Protein AF-W7HHN9-F1 (afdb_monomer)

Foldseek 3Di:
DDPVVVVVVVVVPPDPPPDPPDDCPPVCLVVVVVVVPDDDDDDDDDDDDDDDDDDDDDPPPDDDDDDDDADDDDPVVLLVVLVPDLLQVPLALCVVAVLVVVLVVLLVVLVVVVVDDQDPADDDDLLPDPLLVSLLVLLVSLVVLVSSLSNLLSNLQSLCCLQQVCLCVLDVDSLLSLQVCLQCQQPLCCVVVLVVNVVRDPPVSSVVSNVSSVVGPHDGDDPSSSVNSNVSSVVSVVSVVSSVSSVVSQQVRQCNSPVQLCVLQNSSLSSLLQSQLVHPVSSVPDDLVCLLLAQQRQDDPPPDDDPPADSRCGSSCVGPVLVPDDRVCSSVVSSVSSNSD

Solvent-accessible surface area (backbone atoms only — not comparable to full-atom values): 20770 Å² total; per-residue (Å²): 136,58,75,69,60,59,59,56,56,71,70,73,72,75,74,89,82,84,82,87,83,87,85,59,71,70,58,52,56,54,49,60,58,54,62,75,74,58,91,76,88,83,89,82,85,89,81,90,82,87,85,83,88,83,93,73,96,66,86,79,78,79,85,84,79,79,96,69,82,94,65,63,76,48,74,68,50,45,51,51,52,56,70,70,56,82,52,70,81,61,80,53,63,61,83,80,52,56,62,68,75,64,43,52,65,52,51,51,52,48,51,53,60,67,74,44,81,81,75,94,67,86,86,73,67,67,88,76,36,70,68,51,55,50,39,32,55,45,51,52,50,46,55,50,47,56,54,46,42,55,51,48,37,50,43,39,44,58,64,39,37,57,45,48,54,67,51,62,82,74,41,80,51,55,66,50,35,32,53,47,49,62,69,44,69,80,56,58,73,40,77,87,45,47,73,64,44,53,77,69,39,56,74,66,56,49,51,53,52,46,54,49,41,73,69,54,85,44,46,81,68,52,72,68,60,46,51,40,41,43,54,40,28,54,47,47,54,50,49,52,52,51,39,52,53,43,53,52,48,35,43,66,51,33,48,76,78,39,45,70,46,22,73,71,44,32,33,67,40,35,38,53,51,26,48,75,36,73,30,66,70,39,43,71,70,52,54,38,76,57,50,33,38,35,78,34,47,71,74,77,79,72,94,68,92,74,93,84,61,82,74,57,58,10,49,57,48,72,13,70,72,41,60,76,44,60,78,92,49,33,67,62,50,40,50,55,50,27,67,70,99

pLDDT: mean 74.08, std 22.6, range [25.45, 94.56]

Mean predicted aligned error: 14.71 Å

InterPro domains:
  IPR002687 Nop domain [PF01798] (143-341)
  IPR002687 Nop domain [PS51358] (257-341)
  IPR012976 NOSIC [SM00931] (134-186)
  IPR027105 U4/U6 small nuclear ribonucleoprotein Prp31 [PTHR13904] (1-341)
  IPR036070 Nop domain superfamily [SSF89124] (127-341)
  IPR042239 Nop, C-terminal domain [G3DSA:1.10.246.90] (258-341)

Sequence (341 aa):
MSLEQELLADFDDRSDDEEEKEADSLNTTLDLYANRANGASSRGNGMQIDGADDEDEDEEMEDAGGGGPNDGDDAAQTRARINKMQLGKVDDVREIARLMEVLEPVLEKIAYYQSQPTPTSIIGSVEQNPEYHLIVESNEHSVEIDSEIILVHKFIRDHYTPRFPELENLVTNPLDYAKTVAVVKNDLQLQPLQSQLRAVLDSATVMVVTVEATTSKGRPLSEKELATVLRACEMTIALDRAKHTIINYVSSRMTLFAPNTSAIVGSTTAAQMIGFAGGLSGLAKMPACNISGLGSKRRAAVTLASNTGIRHQGFLFDSPIIRQIPTDLKLKAMRVVASKV

Organism: NCBI:txid1043628

Structure (mmCIF, N/CA/C/O backbone):
data_AF-W7HHN9-F1
#
_entry.id   AF-W7HHN9-F1
#
loop_
_atom_site.group_PDB
_atom_site.id
_atom_site.type_symbol
_atom_site.label_atom_id
_atom_site.label_alt_id
_atom_site.label_comp_id
_atom_site.label_asym_id
_atom_site.label_entity_id
_atom_site.label_seq_id
_atom_site.pdbx_PDB_ins_code
_atom_site.Cartn_x
_atom_site.Cartn_y
_atom_site.Cartn_z
_atom_site.occupancy
_atom_site.B_iso_or_equiv
_atom_site.auth_seq_id
_atom_site.auth_comp_id
_atom_site.auth_asym_id
_atom_site.auth_atom_id
_atom_site.pdbx_PDB_model_num
ATOM 1 N N . MET A 1 1 ? 5.595 33.970 -55.166 1.00 44.91 1 MET A N 1
ATOM 2 C CA . MET A 1 1 ? 6.179 33.595 -53.865 1.00 44.91 1 MET A CA 1
ATOM 3 C C . MET A 1 1 ? 7.087 32.403 -54.110 1.00 44.91 1 MET A C 1
ATOM 5 O O . MET A 1 1 ? 6.768 31.609 -54.985 1.00 44.91 1 MET A O 1
ATOM 9 N N . SER A 1 2 ? 8.276 32.407 -53.510 1.00 60.19 2 SER A N 1
ATOM 10 C CA . SER A 1 2 ? 9.356 31.433 -53.761 1.00 60.19 2 SER A CA 1
ATOM 11 C C . SER A 1 2 ? 8.994 30.063 -53.175 1.00 60.19 2 SER A C 1
ATOM 13 O O . SER A 1 2 ? 8.326 30.026 -52.148 1.00 60.19 2 SER A O 1
ATOM 15 N N . LEU A 1 3 ? 9.469 28.964 -53.776 1.00 52.03 3 LEU A N 1
ATOM 16 C CA . LEU A 1 3 ? 9.348 27.583 -53.259 1.00 52.03 3 LEU A CA 1
ATOM 17 C C . LEU A 1 3 ? 9.869 27.427 -51.815 1.00 52.03 3 LEU A C 1
ATOM 19 O O . LEU A 1 3 ? 9.445 26.536 -51.089 1.00 52.03 3 LEU A O 1
ATOM 23 N N . GLU A 1 4 ? 10.740 28.332 -51.368 1.00 57.28 4 GLU A N 1
ATOM 24 C CA . GLU A 1 4 ? 11.215 28.400 -49.979 1.00 57.28 4 GLU A CA 1
ATOM 25 C C . GLU A 1 4 ? 10.121 28.847 -48.992 1.00 57.28 4 GLU A C 1
ATOM 27 O O . GLU A 1 4 ? 10.149 28.459 -47.831 1.00 57.28 4 GLU A O 1
ATOM 32 N N . GLN A 1 5 ? 9.136 29.630 -49.446 1.00 53.16 5 GLN A N 1
ATOM 33 C CA . GLN A 1 5 ? 8.005 30.078 -48.622 1.00 53.16 5 GLN A CA 1
ATOM 34 C C . GLN A 1 5 ? 6.901 29.016 -48.517 1.00 53.16 5 GLN A C 1
ATOM 36 O O . GLN A 1 5 ? 6.128 29.046 -47.569 1.00 53.16 5 GLN A O 1
ATOM 41 N N . GLU A 1 6 ? 6.846 28.073 -49.461 1.00 54.25 6 GLU A N 1
ATOM 42 C CA . GLU A 1 6 ? 5.915 26.936 -49.436 1.00 54.25 6 GLU A CA 1
ATOM 43 C C . GLU A 1 6 ? 6.445 25.801 -48.541 1.00 54.25 6 GLU A C 1
ATOM 45 O O . GLU A 1 6 ? 5.677 25.189 -47.812 1.00 54.25 6 GLU A O 1
ATOM 50 N N . LEU A 1 7 ? 7.770 25.604 -48.485 1.00 51.06 7 LEU A N 1
ATOM 51 C CA . LEU A 1 7 ? 8.416 24.666 -47.552 1.00 51.06 7 LEU A CA 1
ATOM 52 C C . LEU A 1 7 ? 8.412 25.140 -46.091 1.00 51.06 7 LEU A C 1
ATOM 54 O O . LEU A 1 7 ? 8.398 24.309 -45.187 1.00 51.06 7 LEU A O 1
ATOM 58 N N . LEU A 1 8 ? 8.422 26.456 -45.847 1.00 48.06 8 LEU A N 1
ATOM 59 C CA . LEU A 1 8 ? 8.322 27.002 -44.488 1.00 48.06 8 LEU A CA 1
ATOM 60 C C . LEU A 1 8 ? 6.900 26.881 -43.914 1.00 48.06 8 LEU A C 1
ATOM 62 O O . LEU A 1 8 ? 6.749 26.772 -42.704 1.00 48.06 8 LEU A O 1
ATOM 66 N N . ALA A 1 9 ? 5.877 26.882 -44.774 1.00 51.31 9 ALA A N 1
ATOM 67 C CA . ALA A 1 9 ? 4.479 26.749 -44.366 1.00 51.31 9 ALA A CA 1
ATOM 68 C C . ALA A 1 9 ? 4.106 25.311 -43.958 1.00 51.31 9 ALA A C 1
ATOM 70 O O . ALA A 1 9 ? 3.183 25.128 -43.175 1.00 51.31 9 ALA A O 1
ATOM 71 N N . ASP A 1 10 ? 4.847 24.306 -44.435 1.00 47.38 10 ASP A N 1
ATOM 72 C CA . ASP A 1 10 ? 4.614 22.887 -44.114 1.00 47.38 10 ASP A CA 1
ATOM 73 C C . ASP A 1 10 ? 5.239 22.468 -42.763 1.00 47.38 10 ASP A C 1
ATOM 75 O O . ASP A 1 10 ? 4.961 21.390 -42.242 1.00 47.38 10 ASP A O 1
ATOM 79 N N . PHE A 1 11 ? 6.083 23.325 -42.170 1.00 43.44 11 PHE A N 1
ATOM 80 C CA . PHE A 1 11 ? 6.671 23.117 -40.838 1.00 43.44 11 PHE A CA 1
ATOM 81 C C . PHE A 1 11 ? 5.895 23.803 -39.703 1.00 43.44 11 PHE A C 1
ATOM 83 O O . PHE A 1 11 ? 6.129 23.468 -38.545 1.00 43.44 11 PHE A O 1
ATOM 90 N N . ASP A 1 12 ? 4.981 24.724 -40.023 1.00 42.88 12 ASP A N 1
ATOM 91 C CA . ASP A 1 12 ? 4.253 25.552 -39.044 1.00 42.88 12 ASP A CA 1
ATOM 92 C C . ASP A 1 12 ? 2.819 25.042 -38.766 1.00 42.88 12 ASP A C 1
ATOM 94 O O . ASP A 1 12 ? 2.098 25.637 -37.971 1.00 42.88 12 ASP A O 1
ATOM 98 N N . ASP A 1 13 ? 2.399 23.929 -39.394 1.00 40.03 13 ASP A N 1
ATOM 99 C CA . ASP A 1 13 ? 1.039 23.356 -39.276 1.00 40.03 13 ASP A CA 1
ATOM 100 C C . ASP A 1 13 ? 0.987 21.997 -38.545 1.00 40.03 13 ASP A C 1
ATOM 102 O O . ASP A 1 13 ? 0.040 21.222 -38.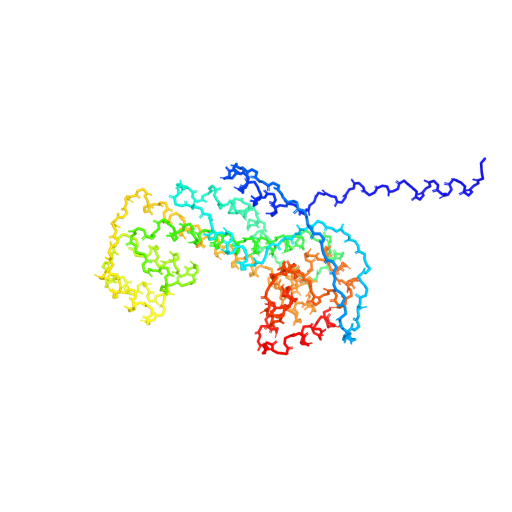670 1.00 40.03 13 ASP A O 1
ATOM 106 N N . ARG A 1 14 ? 2.003 21.690 -37.731 1.00 39.41 14 ARG A N 1
ATOM 107 C CA . ARG A 1 14 ? 1.871 20.692 -36.657 1.00 39.41 14 ARG A CA 1
ATOM 108 C C . ARG A 1 14 ? 1.743 21.415 -35.329 1.00 39.41 14 ARG A C 1
ATOM 110 O O . ARG A 1 14 ? 2.681 21.486 -34.545 1.00 39.41 14 ARG A O 1
ATOM 117 N N . SER A 1 15 ? 0.563 21.992 -35.133 1.00 33.81 15 SER A N 1
ATOM 118 C CA . SER A 1 15 ? 0.080 22.382 -33.817 1.00 33.81 15 SER A CA 1
ATOM 119 C C . SER A 1 15 ? -0.136 21.116 -32.982 1.00 33.81 15 SER A C 1
ATOM 121 O O . SER A 1 15 ? -0.907 20.226 -33.346 1.00 33.81 15 SER A O 1
ATOM 123 N N . ASP A 1 16 ? 0.619 21.034 -31.890 1.00 35.81 16 ASP A N 1
ATOM 124 C CA . ASP A 1 16 ? 0.524 20.046 -30.817 1.00 35.81 16 ASP A CA 1
ATOM 125 C C . ASP A 1 16 ? -0.807 20.194 -30.055 1.00 35.81 16 ASP A C 1
ATOM 127 O O . ASP A 1 16 ? -0.842 20.744 -28.959 1.00 35.81 16 ASP A O 1
ATOM 131 N N . ASP A 1 17 ? -1.910 19.706 -30.627 1.00 30.11 17 ASP A N 1
ATOM 132 C CA . ASP A 1 17 ? -3.242 19.744 -29.993 1.00 30.11 17 ASP A CA 1
ATOM 133 C C . ASP A 1 17 ? -3.853 18.342 -29.749 1.00 30.11 17 ASP A C 1
ATOM 135 O O . ASP A 1 17 ? -5.073 18.198 -29.653 1.00 30.11 17 ASP A O 1
ATOM 139 N N . GLU A 1 18 ? -3.037 17.287 -29.597 1.00 31.41 18 GLU A N 1
ATOM 140 C CA . GLU A 1 18 ? -3.539 15.940 -29.234 1.00 31.41 18 GLU A CA 1
ATOM 141 C C . GLU A 1 18 ? -2.787 15.203 -28.098 1.00 31.41 18 GLU A C 1
ATOM 143 O O . GLU A 1 18 ? -2.978 14.001 -27.937 1.00 31.41 18 GLU A O 1
ATOM 148 N N . GLU A 1 19 ? -2.021 15.882 -27.231 1.00 30.91 19 GLU A N 1
ATOM 149 C CA . GLU A 1 19 ? -1.359 15.226 -26.071 1.00 30.91 19 GLU A CA 1
ATOM 150 C C . GLU A 1 19 ? -1.731 15.778 -24.674 1.00 30.91 19 GLU A C 1
ATOM 152 O O . GLU A 1 19 ? -1.036 15.520 -23.698 1.00 30.91 19 GLU A O 1
ATOM 157 N N . GLU A 1 20 ? -2.874 16.456 -24.508 1.00 29.38 20 GLU A N 1
ATOM 158 C CA . GLU A 1 20 ? -3.330 16.950 -23.184 1.00 29.38 20 GLU A CA 1
ATOM 159 C C . GLU A 1 20 ? -4.598 16.274 -22.631 1.00 29.38 20 GLU A C 1
ATOM 161 O O . GLU A 1 20 ? -5.425 16.888 -21.954 1.00 29.38 20 GLU A O 1
ATOM 166 N N . LYS A 1 21 ? -4.781 14.972 -22.870 1.00 29.67 21 LYS A N 1
ATOM 167 C CA . LYS A 1 21 ? -5.861 14.219 -22.208 1.00 29.67 21 LYS A CA 1
ATOM 168 C C . LYS A 1 21 ? -5.436 12.832 -21.763 1.00 29.67 21 LYS A C 1
ATOM 170 O O . LYS A 1 21 ? -6.001 11.870 -22.252 1.00 29.67 21 LYS A O 1
ATOM 175 N N . GLU A 1 22 ? -4.497 12.737 -20.824 1.00 32.97 22 GLU A N 1
ATOM 176 C CA . GLU A 1 22 ? -4.366 11.572 -19.923 1.00 32.97 22 GLU A CA 1
ATOM 177 C C . GLU A 1 22 ? -3.256 11.797 -18.876 1.00 32.97 22 GLU A C 1
ATOM 179 O O . GLU A 1 22 ? -2.231 11.130 -18.878 1.00 32.97 22 GLU A O 1
ATOM 184 N N . ALA A 1 23 ? -3.423 12.772 -17.972 1.00 33.59 23 ALA A N 1
ATOM 185 C CA . ALA A 1 23 ? -2.542 12.899 -16.796 1.00 33.59 23 ALA A CA 1
ATOM 186 C C . ALA A 1 23 ? -3.167 13.646 -15.597 1.00 33.59 23 ALA A C 1
ATOM 188 O O . ALA A 1 23 ? -2.443 14.146 -14.744 1.00 33.59 23 ALA A O 1
ATOM 189 N N . ASP A 1 24 ? -4.500 13.736 -15.503 1.00 37.09 24 ASP A N 1
ATOM 190 C CA . ASP A 1 24 ? -5.165 14.610 -14.511 1.00 37.09 24 ASP A CA 1
ATOM 191 C C . ASP A 1 24 ? -6.126 13.873 -13.551 1.00 37.09 24 ASP A C 1
ATOM 193 O O . ASP A 1 24 ? -6.948 14.473 -12.859 1.00 37.09 24 ASP A O 1
ATOM 197 N N . SER A 1 25 ? -6.043 12.540 -13.475 1.00 37.62 25 SER A N 1
ATOM 198 C CA . SER A 1 25 ? -6.956 11.716 -12.658 1.00 37.62 25 SER A CA 1
ATOM 199 C C . SER A 1 25 ? -6.763 11.923 -11.142 1.00 37.62 25 SER A C 1
ATOM 201 O O . SER A 1 25 ? -7.727 12.017 -10.371 1.00 37.62 25 SER A O 1
ATOM 203 N N . LEU A 1 26 ? -5.507 12.060 -10.705 1.00 35.28 26 LEU A N 1
ATOM 204 C CA . LEU A 1 26 ? -5.127 12.060 -9.289 1.00 35.28 26 LEU A CA 1
ATOM 205 C C . LEU A 1 26 ? -5.357 13.403 -8.586 1.00 35.28 26 LEU A C 1
ATOM 207 O O . LEU A 1 26 ? -5.849 13.435 -7.453 1.00 35.28 26 LEU A O 1
ATOM 211 N N . ASN A 1 27 ? -5.052 14.506 -9.269 1.00 35.78 27 ASN A N 1
ATOM 212 C CA . ASN A 1 27 ? -5.243 15.857 -8.745 1.00 35.78 27 ASN A CA 1
ATOM 213 C C . ASN A 1 27 ? -6.713 16.264 -8.775 1.00 35.78 27 ASN A C 1
ATOM 215 O O . ASN A 1 27 ? -7.231 16.729 -7.762 1.00 35.78 27 ASN A O 1
ATOM 219 N N . THR A 1 28 ? -7.421 15.976 -9.873 1.00 39.38 28 THR A N 1
ATOM 220 C CA . THR A 1 28 ? -8.856 16.264 -9.998 1.00 39.38 28 THR A CA 1
ATOM 221 C C . THR A 1 28 ? -9.652 15.611 -8.873 1.00 39.38 28 THR A C 1
ATOM 223 O O . THR A 1 28 ? -10.503 16.247 -8.255 1.00 39.38 28 THR A O 1
ATOM 226 N N . THR A 1 29 ? -9.334 14.362 -8.530 1.00 36.69 29 THR A N 1
ATOM 227 C CA . THR A 1 29 ? -10.022 13.638 -7.461 1.00 36.69 29 THR A CA 1
ATOM 228 C C . THR A 1 29 ? -9.778 14.293 -6.096 1.00 36.69 29 THR A C 1
ATOM 230 O O . THR A 1 29 ? -10.736 14.572 -5.378 1.00 36.69 29 THR A O 1
ATOM 233 N N . LEU A 1 30 ? -8.532 14.635 -5.751 1.00 39.66 30 LEU A N 1
ATOM 234 C CA . LEU A 1 30 ? -8.183 15.244 -4.460 1.00 39.66 30 LEU A CA 1
ATOM 235 C C . LEU A 1 30 ? -8.648 16.715 -4.331 1.00 39.66 30 LEU A C 1
ATOM 237 O O . LEU A 1 30 ? -9.129 17.117 -3.264 1.00 39.66 30 LEU A O 1
ATOM 241 N N . ASP A 1 31 ? -8.580 17.495 -5.414 1.00 40.41 31 ASP A N 1
ATOM 242 C CA . ASP A 1 31 ? -9.011 18.899 -5.478 1.00 40.41 31 ASP A CA 1
ATOM 243 C C . ASP A 1 31 ? -10.540 19.049 -5.474 1.00 40.41 31 ASP A C 1
ATOM 245 O O . ASP A 1 31 ? -11.076 19.974 -4.849 1.00 40.41 31 ASP A O 1
ATOM 249 N N . LEU A 1 32 ? -11.276 18.103 -6.076 1.00 37.75 32 LEU A N 1
ATOM 250 C CA . LEU A 1 32 ? -12.740 18.035 -5.979 1.00 37.75 32 LEU A CA 1
ATOM 251 C C . LEU A 1 32 ? -13.211 17.801 -4.532 1.00 37.75 32 LEU A C 1
ATOM 253 O O . LEU A 1 32 ? -14.249 18.340 -4.131 1.00 37.75 32 LEU A O 1
ATOM 257 N N . TYR A 1 33 ? -12.453 17.052 -3.723 1.00 40.56 33 TYR A N 1
ATOM 258 C CA . TYR A 1 33 ? -12.763 16.844 -2.302 1.00 40.56 33 TYR A CA 1
ATOM 259 C C . TYR A 1 33 ? -12.356 18.032 -1.418 1.00 40.56 33 TYR A C 1
ATOM 261 O O . TYR A 1 33 ? -13.081 18.370 -0.479 1.00 40.56 33 TYR A O 1
ATOM 269 N N . ALA A 1 34 ? -11.245 18.709 -1.727 1.00 38.59 34 ALA A N 1
ATOM 270 C CA . ALA A 1 34 ? -10.773 19.876 -0.976 1.00 38.59 34 ALA A CA 1
ATOM 271 C C . ALA A 1 34 ? -11.677 21.112 -1.162 1.00 38.59 34 ALA A C 1
ATOM 273 O O . ALA A 1 34 ? -12.007 21.795 -0.185 1.00 38.59 34 ALA A O 1
ATOM 274 N N . ASN A 1 35 ? -12.147 21.364 -2.389 1.00 35.50 35 ASN A N 1
ATOM 275 C CA . ASN A 1 35 ? -12.984 22.527 -2.707 1.00 35.50 35 ASN A CA 1
ATOM 276 C C . ASN A 1 35 ? -14.414 22.437 -2.152 1.00 35.50 35 ASN A C 1
ATOM 278 O O . ASN A 1 35 ? -15.076 23.461 -1.986 1.00 35.50 35 ASN A O 1
ATOM 282 N N . ARG A 1 36 ? -14.897 21.237 -1.809 1.00 38.00 36 ARG A N 1
ATOM 283 C CA . ARG A 1 36 ? -16.227 21.059 -1.202 1.00 38.00 36 ARG A CA 1
ATOM 284 C C . ARG A 1 36 ? -16.255 21.359 0.300 1.00 38.00 36 ARG A C 1
ATOM 286 O O . ARG A 1 36 ? -17.325 21.629 0.838 1.00 38.00 36 ARG A O 1
ATOM 293 N N . ALA A 1 37 ? -15.099 21.320 0.968 1.00 41.09 37 ALA A N 1
ATOM 294 C CA . ALA A 1 37 ? -14.990 21.447 2.422 1.00 41.09 37 ALA A CA 1
ATOM 295 C C . ALA A 1 37 ? -14.609 22.858 2.908 1.00 41.09 37 ALA A C 1
ATOM 297 O O . ALA A 1 37 ? -14.932 23.205 4.042 1.00 41.09 37 ALA A O 1
ATOM 298 N N . ASN A 1 38 ? -13.964 23.684 2.076 1.00 33.84 38 ASN A N 1
ATOM 299 C CA . ASN A 1 38 ? -13.417 24.976 2.499 1.00 33.84 38 ASN A CA 1
ATOM 300 C C . ASN A 1 38 ? -13.857 26.127 1.585 1.00 33.84 38 ASN A C 1
ATOM 302 O O . ASN A 1 38 ? -13.148 26.536 0.670 1.00 33.84 38 ASN A O 1
ATOM 306 N N . GLY A 1 39 ? -15.010 26.718 1.891 1.00 28.89 39 GLY A N 1
ATOM 307 C CA . GLY A 1 39 ? -15.305 28.080 1.463 1.00 28.89 39 GLY A CA 1
ATOM 308 C C . GLY A 1 39 ? -14.602 29.079 2.381 1.00 28.89 39 GLY A C 1
ATOM 309 O O . GLY A 1 39 ? -15.074 29.282 3.493 1.00 28.89 39 GLY A O 1
ATOM 310 N N . ALA A 1 40 ? -13.496 29.679 1.930 1.00 27.50 40 ALA A N 1
ATOM 311 C CA . ALA A 1 40 ? -13.144 31.092 2.149 1.00 27.50 40 ALA A CA 1
ATOM 312 C C . ALA A 1 40 ? -11.690 31.407 1.751 1.00 27.50 40 ALA A C 1
ATOM 314 O O . ALA A 1 40 ? -10.740 30.712 2.097 1.00 27.50 40 ALA A O 1
ATOM 315 N N . SER A 1 41 ? -11.574 32.534 1.056 1.00 28.48 41 SER A N 1
ATOM 316 C CA . SER A 1 41 ? -10.395 33.302 0.652 1.00 28.48 41 SER A CA 1
ATOM 317 C C . SER A 1 41 ? -9.335 33.547 1.734 1.00 28.48 41 SER A C 1
ATOM 319 O O . SER A 1 41 ? -9.697 33.829 2.872 1.00 28.48 41 SER A O 1
ATOM 321 N N . SER A 1 42 ? -8.072 33.727 1.328 1.00 26.52 42 SER A N 1
ATOM 322 C CA . SER A 1 42 ? -7.414 35.040 1.473 1.00 26.52 42 SER A CA 1
ATOM 323 C C . SER A 1 42 ? -6.110 35.133 0.676 1.00 26.52 42 SER A C 1
ATOM 325 O O . SER A 1 42 ? -5.222 34.296 0.794 1.00 26.52 42 SER A O 1
ATOM 327 N N . ARG A 1 43 ? -6.011 36.214 -0.103 1.00 29.27 43 ARG A N 1
ATOM 328 C CA . ARG A 1 43 ? -4.806 36.753 -0.749 1.00 29.27 43 ARG A CA 1
ATOM 329 C C . ARG A 1 43 ? -3.902 37.447 0.285 1.00 29.27 43 ARG A C 1
ATOM 331 O O . ARG A 1 43 ? -4.411 37.996 1.259 1.00 29.27 43 ARG A O 1
ATOM 338 N N . GLY A 1 44 ? -2.601 37.516 0.004 1.00 25.55 44 GLY A N 1
ATOM 339 C CA . GLY A 1 44 ? -1.646 38.450 0.623 1.00 25.55 44 GLY A CA 1
ATOM 340 C C . GLY A 1 44 ? -0.246 38.228 0.041 1.00 25.55 44 GLY A C 1
ATOM 341 O O . GLY A 1 44 ? 0.322 37.166 0.240 1.00 25.55 44 GLY A O 1
ATOM 342 N N . ASN A 1 45 ? 0.175 39.035 -0.936 1.00 25.45 45 ASN A N 1
ATOM 343 C CA . ASN A 1 45 ? 0.994 40.255 -0.816 1.00 25.45 45 ASN A CA 1
ATOM 344 C C . ASN A 1 45 ? 2.470 39.986 -0.481 1.00 25.45 45 ASN A C 1
ATOM 346 O O . ASN A 1 45 ? 2.800 39.519 0.603 1.00 25.45 45 ASN A O 1
ATOM 350 N N . GLY A 1 46 ? 3.333 40.326 -1.442 1.00 28.58 46 GLY A N 1
ATOM 351 C CA . GLY A 1 46 ? 4.782 40.201 -1.356 1.00 28.58 46 GLY A CA 1
ATOM 352 C C . GLY A 1 46 ? 5.469 41.315 -0.569 1.00 28.58 46 GLY A C 1
ATOM 353 O O . GLY A 1 46 ? 4.904 42.382 -0.327 1.00 28.58 46 GLY A O 1
ATOM 354 N N . MET A 1 47 ? 6.727 41.047 -0.228 1.00 27.36 47 MET A N 1
ATOM 355 C CA . MET A 1 47 ? 7.725 42.043 0.145 1.00 27.36 47 MET A CA 1
ATOM 356 C C . MET A 1 47 ? 9.110 41.534 -0.263 1.00 27.36 47 MET A C 1
ATOM 358 O O . MET A 1 47 ? 9.544 40.472 0.174 1.00 27.36 47 MET A O 1
ATOM 362 N N . GLN A 1 48 ? 9.757 42.313 -1.129 1.00 30.73 48 GLN A N 1
ATOM 363 C CA . GLN A 1 48 ? 11.186 42.292 -1.437 1.00 30.73 48 GLN A CA 1
ATOM 364 C C . GLN A 1 48 ? 11.987 42.691 -0.190 1.00 30.73 48 GLN A C 1
ATOM 366 O O . GLN A 1 48 ? 11.539 43.590 0.519 1.00 30.73 48 GLN A O 1
ATOM 371 N N . ILE A 1 49 ? 13.179 42.122 0.009 1.00 29.19 49 ILE A N 1
ATOM 372 C CA . ILE A 1 49 ? 14.325 42.809 0.630 1.00 29.19 49 ILE A CA 1
ATOM 373 C C . ILE A 1 49 ? 15.622 42.120 0.177 1.00 29.19 49 ILE A C 1
ATOM 375 O O . ILE A 1 49 ? 15.763 40.904 0.294 1.00 29.19 49 ILE A O 1
ATOM 379 N N . ASP A 1 50 ? 16.514 42.952 -0.360 1.00 26.41 50 ASP A N 1
ATOM 380 C CA . ASP A 1 50 ? 17.897 42.684 -0.757 1.00 26.41 50 ASP A CA 1
ATOM 381 C C . ASP A 1 50 ? 18.810 42.415 0.449 1.00 26.41 50 ASP A C 1
ATOM 383 O O . ASP A 1 50 ? 18.602 42.962 1.535 1.00 26.41 50 ASP A O 1
ATOM 387 N N . GLY A 1 51 ? 19.889 41.662 0.229 1.00 26.62 51 GLY A N 1
ATOM 388 C CA . GLY A 1 51 ? 20.987 41.537 1.188 1.00 26.62 51 GLY A CA 1
ATOM 389 C C . GLY A 1 51 ? 22.072 40.579 0.708 1.00 26.62 51 GLY A C 1
ATOM 390 O O . GLY A 1 51 ? 21.853 39.376 0.696 1.00 26.62 51 GLY A O 1
ATOM 391 N N . ALA A 1 52 ? 23.197 41.161 0.301 1.00 27.47 52 ALA A N 1
ATOM 392 C CA . ALA A 1 52 ? 24.369 40.579 -0.347 1.00 27.47 52 ALA A CA 1
ATOM 393 C C . ALA A 1 52 ? 25.193 39.560 0.476 1.00 27.47 52 ALA A C 1
ATOM 395 O O . ALA A 1 52 ? 25.226 39.635 1.703 1.00 27.47 52 ALA A O 1
ATOM 396 N N . ASP A 1 53 ? 25.892 38.725 -0.305 1.00 29.00 53 ASP A N 1
ATOM 397 C CA . ASP A 1 53 ? 27.206 38.078 -0.140 1.00 29.00 53 ASP A CA 1
ATOM 398 C C . ASP A 1 53 ? 27.472 37.131 1.045 1.00 29.00 53 ASP A C 1
ATOM 400 O O . ASP A 1 53 ? 27.500 37.530 2.205 1.00 29.00 53 ASP A O 1
ATOM 404 N N . ASP A 1 54 ? 27.758 35.863 0.723 1.00 30.91 54 ASP A N 1
ATOM 405 C CA . ASP A 1 54 ? 29.133 35.341 0.789 1.00 30.91 54 ASP A CA 1
ATOM 406 C C . ASP A 1 54 ? 29.264 34.040 -0.035 1.00 30.91 54 ASP A C 1
ATOM 408 O O . ASP A 1 54 ? 28.359 33.206 -0.080 1.00 30.91 54 ASP A O 1
ATOM 412 N N . GLU A 1 55 ? 30.393 33.944 -0.734 1.00 32.81 55 GLU A N 1
ATOM 413 C CA . GLU A 1 55 ? 30.780 32.949 -1.737 1.00 32.81 55 GLU A CA 1
ATOM 414 C C . GLU A 1 55 ? 31.061 31.565 -1.124 1.00 32.81 55 GLU A C 1
ATOM 416 O O . GLU A 1 55 ? 31.940 31.429 -0.278 1.00 32.81 55 GLU A O 1
ATOM 421 N N . ASP A 1 56 ? 30.389 30.527 -1.629 1.00 30.50 56 ASP A N 1
ATOM 422 C CA . ASP A 1 56 ? 30.890 29.150 -1.630 1.00 30.50 56 ASP A CA 1
ATOM 423 C C . ASP A 1 56 ? 30.616 28.564 -3.027 1.00 30.50 56 ASP A C 1
ATOM 425 O O . ASP A 1 56 ? 29.469 28.451 -3.463 1.00 30.50 56 ASP A O 1
ATOM 429 N N . GLU A 1 57 ? 31.695 28.253 -3.750 1.00 34.66 57 GLU A N 1
ATOM 430 C CA . GLU A 1 57 ? 31.697 27.646 -5.084 1.00 34.66 57 GLU A CA 1
ATOM 431 C C . GLU A 1 57 ? 31.158 26.203 -5.032 1.00 34.66 57 GLU A C 1
ATOM 433 O O . GLU A 1 57 ? 31.916 25.234 -5.022 1.00 34.66 57 GLU A O 1
ATOM 438 N N . ASP A 1 58 ? 29.836 26.051 -5.027 1.00 32.59 58 ASP A N 1
ATOM 439 C CA . ASP A 1 58 ? 29.182 24.845 -5.528 1.00 32.59 58 ASP A CA 1
ATOM 440 C C . ASP A 1 58 ? 28.765 25.124 -6.975 1.00 32.59 58 ASP A C 1
ATOM 442 O O . ASP A 1 58 ? 28.001 26.050 -7.237 1.00 32.59 58 ASP A O 1
ATOM 446 N N . GLU A 1 59 ? 29.295 24.339 -7.919 1.00 33.34 59 GLU A N 1
ATOM 447 C CA . GLU A 1 59 ? 28.961 24.399 -9.345 1.00 33.34 59 GLU A CA 1
ATOM 448 C C . GLU A 1 59 ? 27.434 24.432 -9.545 1.00 33.34 59 GLU A C 1
ATOM 450 O O . GLU A 1 59 ? 26.742 23.409 -9.473 1.00 33.34 59 GLU A O 1
ATOM 455 N N . GLU A 1 60 ? 26.909 25.634 -9.794 1.00 29.44 60 GLU A N 1
ATOM 456 C CA . GLU A 1 60 ? 25.540 25.868 -10.224 1.00 29.44 60 GLU A CA 1
ATOM 457 C C . GLU A 1 60 ? 25.358 25.219 -11.597 1.00 29.44 60 GLU A C 1
ATOM 459 O O . GLU A 1 60 ? 25.744 25.746 -12.639 1.00 29.44 60 GLU A O 1
ATOM 464 N N . MET A 1 61 ? 24.776 24.023 -11.598 1.00 38.78 61 MET A N 1
ATOM 465 C CA . MET A 1 61 ? 24.242 23.423 -12.810 1.00 38.78 61 MET A CA 1
ATOM 466 C C . MET A 1 61 ? 23.004 24.228 -13.207 1.00 38.78 61 MET A C 1
ATOM 468 O O . MET A 1 61 ? 21.938 24.071 -12.609 1.00 38.78 61 MET A O 1
ATOM 472 N N . GLU A 1 62 ? 23.182 25.108 -14.193 1.00 30.58 62 GLU A N 1
ATOM 473 C CA . GLU A 1 62 ? 22.121 25.889 -14.822 1.00 30.58 62 GLU A CA 1
ATOM 474 C C . GLU A 1 62 ? 20.968 24.981 -15.278 1.00 30.58 62 GLU A C 1
ATOM 476 O O . GLU A 1 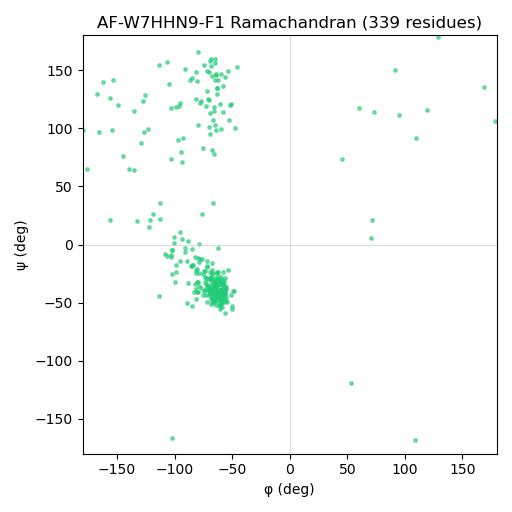62 ? 21.116 24.063 -16.089 1.00 30.58 62 GLU A O 1
ATOM 481 N N . ASP A 1 63 ? 19.801 25.272 -14.709 1.00 33.31 63 ASP A N 1
ATOM 482 C CA . ASP A 1 63 ? 18.495 24.711 -15.022 1.00 33.31 63 ASP A CA 1
ATOM 483 C C . ASP A 1 63 ? 18.045 25.194 -16.408 1.00 33.31 63 ASP A C 1
ATOM 485 O O . ASP A 1 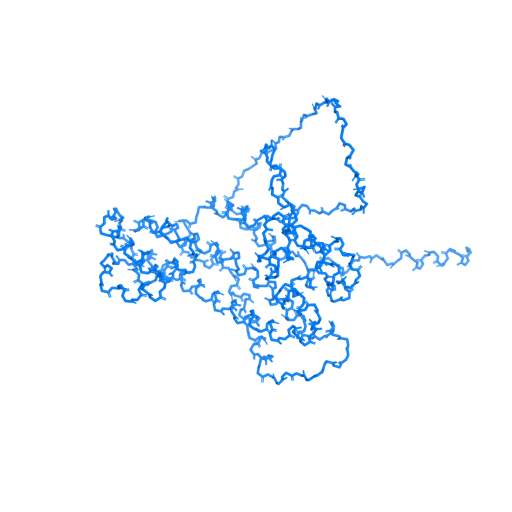63 ? 17.507 26.290 -16.576 1.00 33.31 63 ASP A O 1
ATOM 489 N N . ALA A 1 64 ? 18.304 24.379 -17.428 1.00 35.16 64 ALA A N 1
ATOM 490 C CA . ALA A 1 64 ? 17.791 24.593 -18.771 1.00 35.16 64 ALA A CA 1
ATOM 491 C C . ALA A 1 64 ? 16.464 23.842 -18.965 1.00 35.16 64 ALA A C 1
ATOM 493 O O . ALA A 1 64 ? 16.443 22.708 -19.439 1.00 35.16 64 ALA A O 1
ATOM 494 N N . GLY A 1 65 ? 15.355 24.534 -18.689 1.00 28.14 65 GLY A N 1
ATOM 495 C CA . GLY A 1 65 ? 14.132 24.391 -19.483 1.00 28.14 65 GLY A CA 1
ATOM 496 C C . GLY A 1 65 ? 12.876 23.893 -18.765 1.00 28.14 65 GLY A C 1
ATOM 497 O O . GLY A 1 65 ? 12.756 22.721 -18.427 1.00 28.14 65 GLY A O 1
ATOM 498 N N . GLY A 1 66 ? 11.870 24.776 -18.725 1.00 26.55 66 GLY A N 1
ATOM 499 C CA . GLY A 1 66 ? 10.455 24.396 -18.794 1.00 26.55 66 GLY A CA 1
ATOM 500 C C . GLY A 1 66 ? 9.666 24.580 -17.502 1.00 26.55 66 GLY A C 1
ATOM 501 O O . GLY A 1 66 ? 9.561 23.670 -16.688 1.00 26.55 66 GLY A O 1
ATOM 502 N N . GLY A 1 67 ? 9.043 25.750 -17.339 1.00 31.77 67 GLY A N 1
ATOM 503 C CA . GLY A 1 67 ? 8.024 25.967 -16.316 1.00 31.77 67 GLY A CA 1
ATOM 504 C C . GLY A 1 67 ? 6.790 25.101 -16.576 1.00 31.77 67 GLY A C 1
ATOM 505 O O . GLY A 1 67 ? 5.977 25.440 -17.429 1.00 31.77 67 GLY A O 1
ATOM 506 N N . GLY A 1 68 ? 6.657 24.009 -15.825 1.00 26.92 68 GLY A N 1
ATOM 507 C CA . GLY A 1 68 ? 5.432 23.217 -15.688 1.00 26.92 68 GLY A CA 1
ATOM 508 C C . GLY A 1 68 ? 4.767 23.442 -14.318 1.00 26.92 68 GLY A C 1
ATOM 509 O O . GLY A 1 68 ? 5.445 23.888 -13.383 1.00 26.92 68 GLY A O 1
ATOM 510 N N . PRO A 1 69 ? 3.452 23.189 -14.172 1.00 32.59 69 PRO A N 1
ATOM 511 C CA . PRO A 1 69 ? 2.695 23.534 -12.972 1.00 32.59 69 PRO A CA 1
ATOM 512 C C . PRO A 1 69 ? 3.179 22.780 -11.725 1.00 32.59 69 PRO A C 1
ATOM 514 O O . PRO A 1 69 ? 3.634 21.643 -11.784 1.00 32.59 69 PRO A O 1
ATOM 517 N N . ASN A 1 70 ? 3.079 23.451 -10.577 1.00 41.59 70 ASN A N 1
ATOM 518 C CA . ASN A 1 70 ? 3.355 22.920 -9.241 1.00 41.59 70 ASN A CA 1
ATOM 519 C C . ASN A 1 70 ? 2.580 21.617 -8.983 1.00 41.59 70 ASN A C 1
ATOM 521 O O . ASN A 1 70 ? 1.386 21.689 -8.704 1.00 41.59 70 ASN A O 1
ATOM 525 N N . ASP A 1 71 ? 3.267 20.472 -8.967 1.00 33.75 71 ASP A N 1
ATOM 526 C CA . ASP A 1 71 ? 2.623 19.183 -8.716 1.00 33.75 71 ASP A CA 1
ATOM 527 C C . ASP A 1 71 ? 3.229 18.356 -7.574 1.00 33.75 71 ASP A C 1
ATOM 529 O O . ASP A 1 71 ? 4.424 18.053 -7.530 1.00 33.75 71 ASP A O 1
ATOM 533 N N . GLY A 1 72 ? 2.328 17.934 -6.679 1.00 42.62 72 GLY A N 1
ATOM 534 C CA . GLY A 1 72 ? 2.381 16.651 -5.978 1.00 42.62 72 GLY A CA 1
ATOM 535 C C . GLY A 1 72 ? 3.030 16.624 -4.591 1.00 42.62 72 GLY A C 1
ATOM 536 O O . GLY A 1 72 ? 4.245 16.678 -4.449 1.00 42.62 72 GLY A O 1
ATOM 537 N N . ASP A 1 73 ? 2.215 16.393 -3.557 1.00 45.44 73 ASP A N 1
ATOM 538 C CA . ASP A 1 73 ? 2.615 16.255 -2.148 1.00 45.44 73 ASP A CA 1
ATOM 539 C C . ASP A 1 73 ? 3.460 15.006 -1.825 1.00 45.44 73 ASP A C 1
ATOM 541 O O . ASP A 1 73 ? 3.209 13.892 -2.298 1.00 45.44 73 ASP A O 1
ATOM 545 N N . ASP A 1 74 ? 4.395 15.186 -0.889 1.00 52.19 74 ASP A N 1
ATOM 546 C CA . ASP A 1 74 ? 5.108 14.138 -0.146 1.00 52.19 74 ASP A CA 1
ATOM 547 C C . ASP A 1 74 ? 4.121 13.156 0.528 1.00 52.19 74 ASP A C 1
ATOM 549 O O . ASP A 1 74 ? 3.055 13.573 0.980 1.00 52.19 74 ASP A O 1
ATOM 553 N N . ALA A 1 75 ? 4.458 11.873 0.704 1.00 51.44 75 ALA A N 1
ATOM 554 C CA . ALA A 1 75 ? 3.643 10.952 1.513 1.00 51.44 75 ALA A CA 1
ATOM 555 C C . ALA A 1 75 ? 3.482 11.475 2.955 1.00 51.44 75 ALA A C 1
ATOM 557 O O . ALA A 1 75 ? 2.441 11.286 3.584 1.00 51.44 75 ALA A O 1
ATOM 558 N N . ALA A 1 76 ? 4.480 12.206 3.466 1.00 53.91 76 ALA A N 1
ATOM 559 C CA . ALA A 1 76 ? 4.394 12.916 4.741 1.00 53.91 76 ALA A CA 1
ATOM 560 C C . ALA A 1 76 ? 3.432 14.121 4.700 1.00 53.91 76 ALA A C 1
ATOM 562 O O . ALA A 1 76 ? 2.691 14.344 5.657 1.00 53.91 76 ALA A O 1
ATOM 563 N N . GLN A 1 77 ? 3.399 14.875 3.596 1.00 54.94 77 GLN A N 1
ATOM 564 C CA . GLN A 1 77 ? 2.479 16.005 3.408 1.00 54.94 77 GLN A CA 1
ATOM 565 C C . GLN A 1 77 ? 1.050 15.523 3.153 1.00 54.94 77 GLN A C 1
ATOM 567 O O . GLN A 1 77 ? 0.121 16.065 3.737 1.00 54.94 77 GLN A O 1
ATOM 572 N N . THR A 1 78 ? 0.882 14.446 2.390 1.00 57.00 78 THR A N 1
ATOM 573 C CA . THR A 1 78 ? -0.383 13.732 2.189 1.00 57.00 78 THR A CA 1
ATOM 574 C C . THR A 1 78 ? -0.909 13.231 3.529 1.00 57.00 78 THR A C 1
ATOM 576 O O . THR A 1 78 ? -2.021 13.573 3.915 1.00 57.00 78 THR A O 1
ATOM 579 N N . ARG A 1 79 ? -0.077 12.547 4.330 1.00 60.00 79 ARG A N 1
ATOM 580 C CA . ARG A 1 79 ? -0.415 12.178 5.716 1.00 60.00 79 ARG A CA 1
ATOM 581 C C . ARG A 1 79 ? -0.790 13.394 6.564 1.00 60.00 79 ARG A C 1
ATOM 583 O O . ARG A 1 79 ? -1.748 13.318 7.323 1.00 60.00 79 ARG A O 1
ATOM 590 N N . ALA A 1 80 ? -0.086 14.520 6.436 1.00 60.06 80 ALA A N 1
ATOM 591 C CA . ALA A 1 80 ? -0.381 15.742 7.186 1.00 60.06 80 ALA A CA 1
ATOM 592 C C . ALA A 1 80 ? -1.690 16.429 6.748 1.00 60.06 80 ALA A C 1
ATOM 594 O O . ALA A 1 80 ? -2.443 16.895 7.603 1.00 60.06 80 ALA A O 1
ATOM 595 N N . ARG A 1 81 ? -1.989 16.480 5.444 1.00 62.19 81 ARG A N 1
ATOM 596 C CA . ARG A 1 81 ? -3.250 16.998 4.884 1.00 62.19 81 ARG A CA 1
ATOM 597 C C . ARG A 1 81 ? -4.413 16.102 5.275 1.00 62.19 81 ARG A C 1
ATOM 599 O O . ARG A 1 81 ? -5.386 16.598 5.839 1.00 62.19 81 ARG A O 1
ATOM 606 N N . ILE A 1 82 ? -4.257 14.792 5.086 1.00 65.38 82 ILE A N 1
ATOM 607 C CA . ILE A 1 82 ? -5.213 13.784 5.540 1.00 65.38 82 ILE A CA 1
ATOM 608 C C . ILE A 1 82 ? -5.447 13.978 7.031 1.00 65.38 82 ILE A C 1
ATOM 610 O O . ILE A 1 82 ? -6.590 14.171 7.411 1.00 65.38 82 ILE A O 1
ATOM 614 N N . ASN A 1 83 ? -4.406 14.097 7.867 1.00 67.31 83 ASN A N 1
ATOM 615 C CA . ASN A 1 83 ? -4.527 14.354 9.308 1.00 67.31 83 ASN A CA 1
ATOM 616 C C . ASN A 1 83 ? -5.283 15.643 9.677 1.00 67.31 83 ASN A C 1
ATOM 618 O O . ASN A 1 83 ? -5.887 15.666 10.746 1.00 67.31 83 ASN A O 1
ATOM 622 N N . LYS A 1 84 ? -5.366 16.650 8.801 1.00 65.81 84 LYS A N 1
ATOM 623 C CA . LYS A 1 84 ? -6.166 17.870 9.024 1.00 65.81 84 LYS A CA 1
ATOM 624 C C . LYS A 1 84 ? -7.650 17.739 8.648 1.00 65.81 84 LYS A C 1
ATOM 626 O O . LYS A 1 84 ? -8.448 18.551 9.105 1.00 65.81 84 LYS A O 1
ATOM 631 N N . MET A 1 85 ? -8.041 16.742 7.851 1.00 71.75 85 MET A N 1
ATOM 632 C CA . MET A 1 85 ? -9.447 16.527 7.460 1.00 71.75 85 MET A CA 1
ATOM 633 C C . MET A 1 85 ? -10.326 16.173 8.674 1.00 71.75 85 MET A C 1
ATOM 635 O O . MET A 1 85 ? -9.897 15.437 9.550 1.00 71.75 85 MET A O 1
ATOM 639 N N . GLN A 1 86 ? -11.562 16.654 8.768 1.00 69.88 86 GLN A N 1
ATOM 640 C CA . GLN A 1 86 ? -12.486 16.200 9.819 1.00 69.88 86 GLN A CA 1
ATOM 641 C C . GLN A 1 86 ? -13.391 15.117 9.238 1.00 69.88 86 GLN A C 1
ATOM 643 O O . GLN A 1 86 ? -14.435 15.435 8.675 1.00 69.88 86 GLN A O 1
ATOM 648 N N . LEU A 1 87 ? -12.980 13.849 9.338 1.00 74.88 87 LEU A N 1
ATOM 649 C CA . LEU A 1 87 ? -13.724 12.744 8.724 1.00 74.88 87 LEU A CA 1
ATOM 650 C C . LEU A 1 87 ? -14.861 12.223 9.606 1.00 74.88 87 LEU A C 1
ATOM 652 O O . LEU A 1 87 ? -15.814 11.676 9.077 1.00 74.88 87 LEU A O 1
ATOM 656 N N . GLY A 1 88 ? -14.841 12.503 10.914 1.00 63.09 88 GLY A N 1
ATOM 657 C CA . GLY A 1 88 ? -15.849 12.027 11.873 1.00 63.09 88 GLY A CA 1
ATOM 658 C C . GLY A 1 88 ? -17.300 12.491 11.648 1.00 63.09 88 GLY A C 1
ATOM 659 O O . GLY A 1 88 ? -18.174 12.112 12.421 1.00 63.09 88 GLY A O 1
ATOM 660 N N . LYS A 1 89 ? -17.568 13.336 10.642 1.00 70.88 89 LYS A N 1
ATOM 661 C CA . LYS A 1 89 ? -18.925 13.750 10.230 1.00 70.88 89 LYS A CA 1
ATOM 662 C C . LYS A 1 89 ? -19.427 13.028 8.975 1.00 70.88 89 LYS A C 1
ATOM 664 O O . LYS A 1 89 ? -20.554 13.281 8.563 1.00 70.88 89 LYS A O 1
ATOM 669 N N . VAL A 1 90 ? -18.590 12.208 8.344 1.00 78.94 90 VAL A N 1
ATOM 670 C CA . VAL A 1 90 ? -18.940 11.469 7.132 1.00 78.94 90 VAL A CA 1
ATOM 671 C C . VAL A 1 90 ? -19.406 10.075 7.536 1.00 78.94 90 VAL A C 1
ATOM 673 O O . VAL A 1 90 ? -18.676 9.332 8.180 1.00 78.94 90 VAL A O 1
ATOM 676 N N . ASP A 1 91 ? -20.630 9.711 7.167 1.00 74.75 91 ASP A N 1
ATOM 677 C CA . ASP A 1 91 ? -21.234 8.443 7.599 1.00 74.75 91 ASP A CA 1
ATOM 678 C C . ASP A 1 91 ? -20.941 7.271 6.644 1.00 74.75 91 ASP A C 1
ATOM 680 O O . ASP A 1 91 ? -21.161 6.105 7.002 1.00 74.75 91 ASP A O 1
ATOM 684 N N . ASP A 1 92 ? -20.446 7.557 5.433 1.00 79.75 92 ASP A N 1
ATOM 685 C CA . ASP A 1 92 ? -20.128 6.551 4.423 1.00 79.75 92 ASP A CA 1
ATOM 686 C C . ASP A 1 92 ? -18.701 6.682 3.876 1.00 79.75 92 ASP A C 1
ATOM 688 O O . ASP A 1 92 ? -18.298 7.697 3.316 1.00 79.75 92 ASP A O 1
ATOM 692 N N . VAL A 1 93 ? -17.946 5.592 3.996 1.00 81.00 93 VAL A N 1
ATOM 693 C CA . VAL A 1 93 ? -16.543 5.483 3.571 1.00 81.00 93 VAL A CA 1
ATOM 694 C C . VAL A 1 93 ? -16.411 5.679 2.063 1.00 81.00 93 VAL A C 1
ATOM 696 O O . VAL A 1 93 ? -15.433 6.256 1.597 1.00 81.00 93 VAL A O 1
ATOM 699 N N . ARG A 1 94 ? -17.426 5.248 1.303 1.00 81.31 94 ARG A N 1
ATOM 700 C CA . ARG A 1 94 ? -17.457 5.329 -0.165 1.00 81.31 94 ARG A CA 1
ATOM 701 C C . ARG A 1 94 ? -17.452 6.762 -0.689 1.00 81.31 94 ARG A C 1
ATOM 703 O O . ARG A 1 94 ? -17.027 7.008 -1.811 1.00 81.31 94 ARG A O 1
ATOM 710 N N . GLU A 1 95 ? -17.905 7.729 0.109 1.00 79.25 95 GLU A N 1
ATOM 711 C CA . GLU A 1 95 ? -17.858 9.135 -0.300 1.00 79.25 95 GLU A CA 1
ATOM 712 C C . GLU A 1 95 ? -16.427 9.663 -0.389 1.00 79.25 95 GLU A C 1
ATOM 714 O O . GLU A 1 95 ? -16.161 10.562 -1.187 1.00 79.25 95 GLU A O 1
ATOM 719 N N . ILE A 1 96 ? -15.533 9.092 0.421 1.00 75.56 96 ILE A N 1
ATOM 720 C CA . ILE A 1 96 ? -14.139 9.504 0.579 1.00 75.56 96 ILE A CA 1
ATOM 721 C C . ILE A 1 96 ? -13.206 8.601 -0.234 1.00 75.56 96 ILE A C 1
ATOM 723 O O . ILE A 1 96 ? -12.172 9.056 -0.714 1.00 75.56 96 ILE A O 1
ATOM 727 N N . ALA A 1 97 ? -13.567 7.329 -0.377 1.00 79.19 97 ALA A N 1
ATOM 728 C CA . ALA A 1 97 ? -12.718 6.291 -0.925 1.00 79.19 97 ALA A CA 1
ATOM 729 C C . ALA A 1 97 ? -13.473 5.587 -2.068 1.00 79.19 97 ALA A C 1
ATOM 731 O O . ALA A 1 97 ? -14.363 4.762 -1.843 1.00 79.19 97 ALA A O 1
ATOM 732 N N . ARG A 1 98 ? -13.187 6.022 -3.303 1.00 82.06 98 ARG A N 1
ATOM 733 C CA . ARG A 1 98 ? -13.897 5.610 -4.532 1.00 82.06 98 ARG A CA 1
ATOM 734 C C . ARG A 1 98 ? -13.074 4.692 -5.422 1.00 82.06 98 ARG A C 1
ATOM 736 O O . ARG A 1 98 ? -13.612 4.153 -6.386 1.00 82.06 98 ARG A O 1
ATOM 743 N N . LEU A 1 99 ? -11.794 4.492 -5.112 1.00 83.00 99 LEU A N 1
ATOM 744 C CA . LEU A 1 99 ? -10.887 3.764 -5.988 1.00 83.00 99 LEU A CA 1
ATOM 745 C C . LEU A 1 99 ? -11.328 2.315 -6.199 1.00 83.00 99 LEU A C 1
ATOM 747 O O . LEU A 1 99 ? -11.123 1.772 -7.275 1.00 83.00 99 LEU A O 1
ATOM 751 N N . MET A 1 100 ? -12.010 1.705 -5.227 1.00 81.00 100 MET A N 1
ATOM 752 C CA . MET A 1 100 ? -12.573 0.360 -5.395 1.00 81.00 100 MET A CA 1
ATOM 753 C C . MET A 1 100 ? -13.499 0.225 -6.616 1.00 81.00 100 MET A C 1
ATOM 755 O O . MET A 1 100 ? -13.435 -0.801 -7.284 1.00 81.00 100 MET A O 1
ATOM 759 N N . GLU A 1 101 ? -14.300 1.243 -6.953 1.00 82.25 101 GLU A N 1
ATOM 760 C CA . GLU A 1 101 ? -15.180 1.203 -8.137 1.00 82.25 101 GLU A CA 1
ATOM 761 C C . GLU A 1 101 ? -14.378 1.232 -9.448 1.00 82.25 101 GLU A C 1
ATOM 763 O O . GLU A 1 101 ? -14.772 0.627 -10.442 1.00 82.25 101 GLU A O 1
ATOM 768 N N . VAL A 1 102 ? -13.224 1.903 -9.440 1.00 85.00 102 VAL A N 1
ATOM 769 C CA . VAL A 1 102 ? -12.302 1.981 -10.584 1.00 85.00 102 VAL A CA 1
ATOM 770 C C . VAL A 1 102 ? -11.453 0.710 -10.698 1.00 85.00 102 VAL A C 1
ATOM 772 O O . VAL A 1 102 ? -11.129 0.270 -11.798 1.00 85.00 102 VAL A O 1
ATOM 775 N N . LEU A 1 103 ? -11.124 0.076 -9.570 1.00 86.56 103 LEU A N 1
ATOM 776 C CA . LEU A 1 103 ? -10.287 -1.124 -9.523 1.00 86.56 103 LEU A CA 1
ATOM 777 C C . LEU A 1 103 ? -10.995 -2.382 -10.016 1.00 86.56 103 LEU A C 1
ATOM 779 O O . LEU A 1 103 ? -10.329 -3.258 -10.561 1.00 86.56 103 LEU A O 1
ATOM 783 N N . GLU A 1 104 ? -12.310 -2.503 -9.828 1.00 87.12 104 GLU A N 1
ATOM 784 C CA . GLU A 1 104 ? -13.082 -3.671 -10.272 1.00 87.12 104 GLU A CA 1
ATOM 785 C C . GLU A 1 104 ? -12.829 -4.043 -11.748 1.00 87.12 104 GLU A C 1
ATOM 787 O O . GLU A 1 104 ? -12.371 -5.165 -11.994 1.00 87.12 104 GLU A O 1
ATOM 792 N N . PRO A 1 105 ? -13.006 -3.139 -12.735 1.00 90.12 105 PRO A N 1
ATOM 793 C CA . PRO A 1 105 ? -12.740 -3.471 -14.136 1.00 90.12 105 PRO A CA 1
ATOM 794 C C . PRO A 1 105 ? -11.262 -3.791 -14.409 1.00 90.12 105 PRO A C 1
ATOM 796 O O . PRO A 1 105 ? -10.957 -4.627 -15.262 1.00 90.12 105 PRO A O 1
ATOM 799 N N . VAL A 1 106 ? -10.325 -3.166 -13.692 1.00 89.12 106 VAL A N 1
ATOM 800 C CA . VAL A 1 106 ? -8.885 -3.445 -13.837 1.00 89.12 106 VAL A CA 1
ATOM 801 C C . VAL A 1 106 ? -8.561 -4.852 -13.333 1.00 89.12 106 VAL A C 1
ATOM 803 O O . VAL A 1 106 ? -7.866 -5.610 -14.010 1.00 89.12 106 VAL A O 1
ATOM 806 N N . LEU A 1 107 ? -9.113 -5.247 -12.184 1.00 90.56 107 LEU A N 1
ATOM 807 C CA . LEU A 1 107 ? -8.954 -6.588 -11.624 1.00 90.56 107 LEU A CA 1
ATOM 808 C C . LEU A 1 107 ? -9.573 -7.664 -12.525 1.00 90.56 107 LEU A C 1
ATOM 810 O O . LEU A 1 107 ? -8.988 -8.738 -12.668 1.00 90.56 107 LEU A O 1
ATO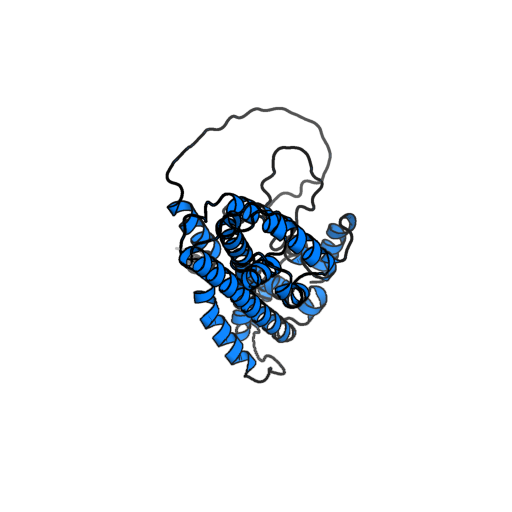M 814 N N . GLU A 1 108 ? -10.701 -7.381 -13.179 1.00 91.94 108 GLU A N 1
ATOM 815 C CA . GLU A 1 108 ? -11.288 -8.282 -14.179 1.00 91.94 108 GLU A CA 1
ATOM 816 C C . GLU A 1 108 ? -10.373 -8.466 -15.397 1.00 91.94 108 GLU A C 1
ATOM 818 O O . GLU A 1 108 ? -10.126 -9.601 -15.819 1.00 91.94 108 GLU A O 1
ATOM 823 N N . LYS A 1 109 ? -9.803 -7.375 -15.931 1.00 90.69 109 LYS A N 1
ATOM 824 C CA . LYS A 1 109 ? -8.809 -7.448 -17.017 1.00 90.69 109 LYS A CA 1
ATOM 825 C C . LYS A 1 109 ? -7.575 -8.247 -16.586 1.00 90.69 109 LYS A C 1
ATOM 827 O O . LYS A 1 109 ? -7.104 -9.097 -17.342 1.00 90.69 109 LYS A O 1
ATOM 832 N N . ILE A 1 110 ? -7.070 -8.023 -15.370 1.00 90.38 110 ILE A N 1
ATOM 833 C CA . ILE A 1 110 ? -5.948 -8.788 -14.805 1.00 90.38 110 ILE A CA 1
ATOM 834 C C . ILE A 1 110 ? -6.298 -10.277 -14.744 1.00 90.38 110 ILE A C 1
ATOM 836 O O . ILE A 1 110 ? -5.510 -11.104 -15.202 1.00 90.38 110 ILE A O 1
ATOM 840 N N . ALA A 1 111 ? -7.477 -10.634 -14.230 1.00 90.50 111 ALA A N 1
ATOM 841 C CA . ALA A 1 111 ? -7.919 -12.023 -14.142 1.00 90.50 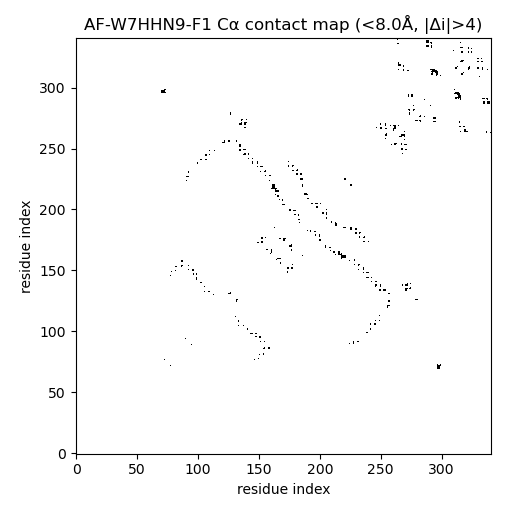111 ALA A CA 1
ATOM 842 C C . ALA A 1 111 ? -8.016 -12.684 -15.528 1.00 90.50 111 ALA A C 1
ATOM 844 O O . ALA A 1 111 ? -7.591 -13.830 -15.704 1.00 90.50 111 ALA A O 1
ATOM 845 N N . TYR A 1 112 ? -8.504 -11.948 -16.532 1.00 90.44 112 TYR A N 1
ATOM 846 C CA . TYR A 1 112 ? -8.532 -12.402 -17.919 1.00 90.44 112 TYR A CA 1
ATOM 847 C C . TYR A 1 112 ? -7.126 -12.736 -18.439 1.00 90.44 112 TYR A C 1
ATOM 849 O O . TYR A 1 112 ? -6.896 -13.870 -18.865 1.00 90.44 112 TYR A O 1
ATOM 857 N N . TYR A 1 113 ? -6.158 -11.820 -18.336 1.00 87.69 113 TYR A N 1
ATOM 858 C CA . TYR A 1 113 ? -4.786 -12.072 -18.803 1.00 87.69 113 TYR A CA 1
ATOM 859 C C . TYR A 1 113 ? -4.033 -13.107 -17.956 1.00 87.69 113 TYR A C 1
ATOM 861 O O . TYR A 1 113 ? -3.206 -13.849 -18.482 1.00 87.69 113 TYR A O 1
ATOM 869 N N . GLN A 1 114 ? -4.340 -13.229 -16.663 1.00 87.25 114 GLN A N 1
ATOM 870 C CA . GLN A 1 114 ? -3.805 -14.298 -15.813 1.00 87.25 114 GLN A CA 1
ATOM 871 C C . GLN A 1 114 ? -4.291 -15.687 -16.235 1.00 87.25 114 GLN A C 1
ATOM 873 O O . GLN A 1 114 ? -3.536 -16.650 -16.119 1.00 87.25 114 GLN A O 1
ATOM 878 N N . SER A 1 115 ? -5.527 -15.799 -16.732 1.00 86.94 115 SER A N 1
ATOM 879 C CA . SER A 1 115 ? -6.074 -17.069 -17.227 1.00 86.94 115 SER A CA 1
ATOM 880 C C . SER A 1 115 ? -5.458 -17.518 -18.557 1.00 86.94 115 SER A C 1
ATOM 882 O O . SER A 1 115 ? -5.531 -18.696 -18.912 1.00 86.94 115 SER A O 1
ATOM 884 N N . GLN A 1 116 ? -4.829 -16.595 -19.288 1.00 84.94 116 GLN A N 1
ATOM 885 C CA . GLN A 1 116 ? -4.160 -16.887 -20.546 1.00 84.94 116 GLN A CA 1
ATOM 886 C C . GLN A 1 116 ? -2.727 -17.383 -20.320 1.00 84.94 116 GLN A C 1
ATOM 888 O O . GLN A 1 116 ? -2.024 -16.876 -19.437 1.00 84.94 116 GLN A O 1
ATOM 893 N N . PRO A 1 117 ? -2.251 -18.341 -21.137 1.00 76.94 117 PRO A N 1
ATOM 894 C CA . PRO A 1 117 ? -0.870 -18.794 -21.060 1.00 76.94 117 PRO A CA 1
ATOM 895 C C . PRO A 1 117 ? 0.084 -17.617 -21.278 1.00 76.94 117 PRO A C 1
ATOM 897 O O . PRO A 1 117 ? -0.116 -16.796 -22.172 1.00 76.94 117 PRO A O 1
ATOM 900 N N . THR A 1 118 ? 1.129 -17.539 -20.456 1.00 72.88 118 THR A N 1
ATOM 901 C CA . THR A 1 118 ? 2.187 -16.542 -20.614 1.00 72.88 118 THR A CA 1
ATOM 902 C C . THR A 1 118 ? 2.864 -16.731 -21.977 1.00 72.88 118 THR A C 1
ATOM 904 O O . THR A 1 118 ? 3.385 -17.819 -22.252 1.00 72.88 118 THR A O 1
ATOM 907 N N . PRO A 1 119 ? 2.868 -15.712 -22.857 1.00 70.31 119 PRO A N 1
ATOM 908 C CA . PRO A 1 119 ? 3.557 -15.823 -24.131 1.00 70.31 119 PRO A CA 1
ATOM 909 C C . PRO A 1 119 ? 5.057 -16.003 -23.889 1.00 70.31 119 PRO A C 1
ATOM 911 O O . PRO A 1 119 ? 5.657 -15.319 -23.065 1.00 70.31 119 PRO A O 1
ATOM 914 N N . THR A 1 120 ? 5.674 -16.941 -24.608 1.00 67.50 120 THR A N 1
ATOM 915 C CA . THR A 1 120 ? 7.103 -17.269 -24.449 1.00 67.50 120 THR A CA 1
ATOM 916 C C . THR A 1 120 ? 8.015 -16.196 -25.047 1.00 67.50 120 THR A C 1
ATOM 918 O O . THR A 1 120 ? 9.174 -16.079 -24.662 1.00 67.50 120 THR A O 1
ATOM 921 N N . SER A 1 121 ? 7.491 -15.408 -25.987 1.00 65.00 121 SER A N 1
ATOM 922 C CA . SER A 1 121 ? 8.146 -14.235 -26.560 1.00 65.00 121 SER A CA 1
ATOM 923 C C . SER A 1 121 ? 7.095 -13.257 -27.069 1.00 65.00 121 SER A C 1
ATOM 925 O O . SER A 1 121 ? 6.108 -13.678 -27.677 1.00 65.00 121 SER A O 1
ATOM 927 N N . ILE A 1 122 ? 7.333 -11.964 -26.888 1.00 70.19 122 ILE A N 1
ATOM 928 C CA . ILE A 1 122 ? 6.501 -10.914 -27.475 1.00 70.19 122 ILE A CA 1
ATOM 929 C C . ILE A 1 122 ? 6.940 -10.723 -28.930 1.00 70.19 122 ILE A C 1
ATOM 931 O O . ILE A 1 122 ? 8.123 -10.524 -29.201 1.00 70.19 122 ILE A O 1
ATOM 935 N N . ILE A 1 123 ? 5.997 -10.820 -29.867 1.00 63.25 123 ILE A N 1
ATOM 936 C CA . ILE A 1 123 ? 6.238 -10.603 -31.298 1.00 63.25 123 ILE A CA 1
ATOM 937 C C . ILE A 1 123 ? 5.701 -9.212 -31.646 1.00 63.25 123 ILE A C 1
ATOM 939 O O . ILE A 1 123 ? 4.503 -8.978 -31.518 1.00 63.25 123 ILE A O 1
ATOM 943 N N . GLY A 1 124 ? 6.573 -8.304 -32.093 1.00 72.88 124 GLY A N 1
ATOM 944 C CA . GLY A 1 124 ? 6.217 -6.922 -32.443 1.00 72.88 124 GLY A CA 1
ATOM 945 C C . GLY A 1 124 ? 6.746 -5.884 -31.448 1.00 72.88 124 GLY A C 1
ATOM 946 O O . GLY A 1 124 ? 7.600 -6.192 -30.617 1.00 72.88 124 GLY A O 1
ATOM 947 N N . SER A 1 125 ? 6.265 -4.641 -31.559 1.00 78.94 125 SER A N 1
ATOM 948 C CA . SER A 1 125 ? 6.619 -3.584 -30.607 1.00 78.94 125 SER A CA 1
ATOM 949 C C . SER A 1 125 ? 5.973 -3.867 -29.252 1.00 78.94 125 SER A C 1
ATOM 951 O O . SER A 1 125 ? 4.754 -4.010 -29.161 1.00 78.94 125 SER A O 1
ATOM 953 N N . VAL A 1 126 ? 6.791 -3.934 -28.201 1.00 80.62 126 VAL A N 1
ATOM 954 C CA . VAL A 1 126 ? 6.342 -4.178 -26.822 1.00 80.62 126 VAL A CA 1
ATOM 955 C C . VAL A 1 126 ? 5.309 -3.140 -26.377 1.00 80.62 126 VAL A C 1
ATOM 957 O O . VAL A 1 126 ? 4.320 -3.491 -25.740 1.00 80.62 126 VAL A O 1
ATOM 960 N N . GLU A 1 127 ? 5.507 -1.885 -26.775 1.00 79.19 127 GLU A N 1
ATOM 961 C CA . GLU A 1 127 ? 4.669 -0.753 -26.368 1.00 79.19 127 GLU A CA 1
ATOM 962 C C . GLU A 1 127 ? 3.284 -0.758 -27.015 1.00 79.19 127 GLU A C 1
ATOM 964 O O . GLU A 1 127 ? 2.407 -0.056 -26.548 1.00 79.19 127 GLU A O 1
ATOM 969 N N . GLN A 1 128 ? 3.061 -1.556 -28.063 1.00 82.81 128 GLN A N 1
ATOM 970 C CA . GLN A 1 128 ? 1.748 -1.689 -28.708 1.00 82.81 128 GLN A CA 1
ATOM 971 C C . GLN A 1 128 ? 0.912 -2.825 -28.105 1.00 82.81 128 GLN A C 1
ATOM 973 O O . GLN A 1 128 ? -0.221 -3.060 -28.529 1.00 82.81 128 GLN A O 1
ATOM 978 N N . ASN A 1 129 ? 1.466 -3.581 -27.151 1.00 85.25 129 ASN A N 1
ATOM 979 C CA . ASN A 1 129 ? 0.754 -4.688 -26.535 1.00 85.25 129 ASN A CA 1
ATOM 980 C C . ASN A 1 129 ? -0.267 -4.150 -25.507 1.00 85.25 129 ASN A C 1
ATOM 982 O O . ASN A 1 129 ? 0.131 -3.479 -24.555 1.00 85.25 129 ASN A O 1
ATOM 986 N N . PRO A 1 130 ? -1.568 -4.476 -25.617 1.00 86.38 130 PRO A N 1
ATOM 987 C CA . PRO A 1 130 ? -2.564 -4.045 -24.632 1.00 86.38 130 PRO A CA 1
ATOM 988 C C . PRO A 1 130 ? -2.269 -4.552 -23.210 1.00 86.38 130 PRO A C 1
ATOM 990 O O . PRO A 1 130 ? -2.618 -3.894 -22.234 1.00 86.38 130 PRO A O 1
ATOM 993 N N . GLU A 1 131 ? -1.593 -5.697 -23.072 1.00 87.25 131 GLU A N 1
ATOM 994 C CA . GLU A 1 131 ? -1.154 -6.228 -21.778 1.00 87.25 131 GLU A CA 1
ATOM 995 C C . GLU A 1 131 ? -0.081 -5.336 -21.133 1.00 87.25 131 GLU A C 1
ATOM 997 O O . GLU A 1 131 ? -0.059 -5.188 -19.914 1.00 87.25 131 GLU A O 1
ATOM 1002 N N . TYR A 1 132 ? 0.772 -4.697 -21.940 1.00 88.00 132 TYR A N 1
ATOM 1003 C CA . TYR A 1 132 ? 1.794 -3.770 -21.457 1.00 88.00 132 TYR A CA 1
ATOM 1004 C C . TYR A 1 132 ? 1.169 -2.499 -20.866 1.00 88.00 132 TYR A C 1
ATOM 1006 O O . TYR A 1 132 ? 1.514 -2.116 -19.748 1.00 88.00 132 TYR A O 1
ATOM 1014 N N . HIS A 1 133 ? 0.192 -1.902 -21.556 1.00 87.00 133 HIS A N 1
ATOM 1015 C CA . HIS A 1 133 ? -0.552 -0.753 -21.026 1.00 87.00 133 HIS A CA 1
ATOM 1016 C C . HIS A 1 133 ? -1.282 -1.099 -19.728 1.00 87.00 133 HIS A C 1
ATOM 1018 O O . HIS A 1 133 ? -1.175 -0.357 -18.754 1.00 87.00 133 HIS A O 1
ATOM 1024 N N . LEU A 1 134 ? -1.925 -2.272 -19.671 1.00 90.25 134 LEU A N 1
ATOM 1025 C CA . LEU A 1 134 ? -2.584 -2.738 -18.453 1.00 90.25 134 LEU A CA 1
ATOM 1026 C C . LEU A 1 134 ? -1.604 -2.857 -17.279 1.00 90.25 134 LEU A C 1
ATOM 1028 O O . LEU A 1 134 ? -1.977 -2.566 -16.150 1.00 90.25 134 LEU A O 1
ATOM 1032 N N . ILE A 1 135 ? -0.364 -3.298 -17.503 1.00 88.81 135 ILE A N 1
ATOM 1033 C CA . ILE A 1 135 ? 0.639 -3.423 -16.434 1.00 88.81 135 ILE A CA 1
ATOM 1034 C C . ILE A 1 135 ? 1.030 -2.054 -15.876 1.00 88.81 135 ILE A C 1
ATOM 1036 O O . ILE A 1 135 ? 1.166 -1.914 -14.659 1.00 88.81 135 ILE A O 1
ATOM 1040 N N . VAL A 1 136 ? 1.207 -1.065 -16.753 1.00 86.31 136 VAL A N 1
ATOM 1041 C CA . VAL A 1 136 ? 1.517 0.314 -16.364 1.00 86.31 136 VAL A CA 1
ATOM 1042 C C . VAL A 1 136 ? 0.353 0.919 -15.570 1.00 86.31 136 VAL A C 1
ATOM 1044 O O . VAL A 1 136 ? 0.568 1.333 -14.431 1.00 86.31 136 VAL A O 1
ATOM 1047 N N . GLU A 1 137 ? -0.869 0.852 -16.112 1.00 88.06 137 GLU A N 1
ATOM 1048 C CA . GLU A 1 137 ? -2.122 1.303 -15.472 1.00 88.06 137 GLU A CA 1
ATOM 1049 C C . GLU A 1 137 ? -2.324 0.626 -14.104 1.00 88.06 137 GLU A C 1
ATOM 1051 O O . GLU A 1 137 ? -2.535 1.274 -13.081 1.00 88.06 137 GLU A O 1
ATOM 1056 N N . SER A 1 138 ? -2.161 -0.700 -14.042 1.00 88.75 138 SER A N 1
ATOM 1057 C CA . SER A 1 138 ? -2.310 -1.461 -12.795 1.00 88.75 138 SER A CA 1
ATOM 1058 C C . SER A 1 138 ? -1.314 -1.004 -11.729 1.00 88.75 138 SER A C 1
ATOM 1060 O O . SER A 1 138 ? -1.642 -0.932 -10.546 1.00 88.75 138 SER A O 1
ATOM 1062 N N . ASN A 1 139 ? -0.078 -0.706 -12.123 1.00 87.12 139 ASN A N 1
ATOM 1063 C CA . ASN A 1 139 ? 0.945 -0.266 -11.188 1.00 87.12 139 ASN A CA 1
ATOM 1064 C C . ASN A 1 139 ? 0.687 1.158 -10.664 1.00 87.12 139 ASN A C 1
ATOM 1066 O O . ASN A 1 139 ? 0.946 1.409 -9.487 1.00 87.12 139 ASN A O 1
ATOM 1070 N N . GLU A 1 140 ? 0.145 2.056 -11.489 1.00 85.81 140 GLU A N 1
ATOM 1071 C CA . GLU A 1 140 ? -0.328 3.370 -11.040 1.00 85.81 140 GLU A CA 1
ATOM 1072 C C . GLU A 1 140 ? -1.423 3.217 -9.979 1.00 85.81 140 GLU A C 1
ATOM 1074 O O . GLU A 1 140 ? -1.259 3.691 -8.851 1.00 85.81 140 GLU A O 1
ATOM 1079 N N . HIS A 1 141 ? -2.449 2.412 -10.264 1.00 88.44 141 HIS A N 1
ATOM 1080 C CA . HIS A 1 141 ? -3.501 2.101 -9.297 1.00 88.44 141 HIS A CA 1
ATOM 1081 C C . HIS A 1 141 ? -2.969 1.486 -7.994 1.00 88.44 141 HIS A C 1
ATOM 1083 O O . HIS A 1 141 ? -3.507 1.749 -6.920 1.00 88.44 141 HIS A O 1
ATOM 1089 N N . SER A 1 142 ? -1.878 0.710 -8.024 1.00 87.19 142 SER A N 1
ATOM 1090 C CA . SER A 1 142 ? -1.251 0.211 -6.790 1.00 87.19 142 SER A CA 1
ATOM 1091 C C . SER A 1 142 ? -0.743 1.332 -5.875 1.00 87.19 142 SER A C 1
ATOM 1093 O O . SER A 1 142 ? -0.731 1.145 -4.656 1.00 87.19 142 SER A O 1
ATOM 1095 N N . VAL A 1 143 ? -0.284 2.454 -6.433 1.00 83.44 143 VAL A N 1
ATOM 1096 C CA . VAL A 1 143 ? 0.183 3.621 -5.666 1.00 83.44 143 VAL A CA 1
ATOM 1097 C C . VAL A 1 143 ? -1.009 4.420 -5.133 1.00 83.44 143 VAL A C 1
ATOM 1099 O O . VAL A 1 143 ? -0.987 4.887 -3.989 1.00 83.44 143 VAL A O 1
ATOM 1102 N N . GLU A 1 144 ? -2.076 4.527 -5.923 1.00 86.88 144 GLU A N 1
ATOM 1103 C CA . GLU A 1 144 ? -3.342 5.132 -5.497 1.00 86.88 144 GLU A CA 1
ATOM 1104 C C . GLU A 1 144 ? -3.955 4.363 -4.318 1.00 86.88 144 GLU A C 1
ATOM 1106 O O . GLU A 1 144 ? -4.353 4.978 -3.326 1.00 86.88 144 GLU A O 1
ATOM 1111 N N . ILE A 1 145 ? -3.921 3.022 -4.359 1.00 89.94 145 ILE A N 1
ATOM 1112 C CA . ILE A 1 145 ? -4.383 2.165 -3.258 1.00 89.94 145 ILE A CA 1
ATOM 1113 C C . ILE A 1 145 ? -3.647 2.498 -1.957 1.00 89.94 145 ILE A C 1
ATOM 1115 O O . ILE A 1 145 ? -4.278 2.577 -0.906 1.00 89.94 145 ILE A O 1
ATOM 1119 N N . ASP A 1 146 ? -2.332 2.724 -1.995 1.00 87.50 146 ASP A N 1
ATOM 1120 C CA . ASP A 1 146 ? -1.573 3.068 -0.787 1.00 87.50 146 ASP A CA 1
ATOM 1121 C C . ASP A 1 146 ? -2.016 4.395 -0.172 1.00 87.50 146 ASP A C 1
ATOM 1123 O O . ASP A 1 146 ? -2.107 4.525 1.054 1.00 87.50 146 ASP A O 1
ATOM 1127 N N . SER A 1 147 ? -2.328 5.372 -1.019 1.00 86.38 147 SER A N 1
ATOM 1128 C CA . SER A 1 147 ? -2.838 6.670 -0.578 1.00 86.38 147 SER A CA 1
ATOM 1129 C C . SER A 1 147 ? -4.250 6.539 -0.000 1.00 86.38 147 SER A C 1
ATOM 1131 O O . SER A 1 147 ? -4.540 7.102 1.061 1.00 86.38 147 SER A O 1
ATOM 1133 N N . GLU A 1 148 ? -5.106 5.734 -0.634 1.00 89.62 148 GLU A N 1
ATOM 1134 C CA . GLU A 1 148 ? -6.468 5.478 -0.166 1.00 89.62 148 GLU A CA 1
ATOM 1135 C C . GLU A 1 148 ? -6.493 4.665 1.138 1.00 89.62 148 GLU A C 1
ATOM 1137 O O . GLU A 1 148 ? -7.248 5.000 2.048 1.00 89.62 148 GLU A O 1
ATOM 1142 N N . ILE A 1 149 ? -5.607 3.678 1.319 1.00 91.44 149 ILE A N 1
ATOM 1143 C CA . ILE A 1 149 ? -5.469 2.940 2.588 1.00 91.44 149 ILE A CA 1
ATOM 1144 C C . ILE A 1 149 ? -5.141 3.897 3.742 1.00 91.44 149 ILE A C 1
ATOM 1146 O O . ILE A 1 149 ? -5.694 3.751 4.834 1.00 91.44 149 ILE A O 1
ATOM 1150 N N . ILE A 1 150 ? -4.276 4.895 3.526 1.00 90.69 150 ILE A N 1
ATOM 1151 C CA . ILE A 1 150 ? -3.954 5.908 4.548 1.00 90.69 150 ILE A CA 1
ATOM 1152 C C . ILE A 1 150 ? -5.192 6.752 4.884 1.00 90.69 150 ILE A C 1
ATOM 1154 O O . ILE A 1 150 ? -5.444 7.045 6.057 1.00 90.69 150 ILE A O 1
ATOM 1158 N N . LEU A 1 151 ? -5.970 7.129 3.871 1.00 89.56 151 LEU A N 1
ATOM 1159 C CA . LEU A 1 151 ? -7.192 7.911 4.026 1.00 89.56 151 LEU A CA 1
ATOM 1160 C C . LEU A 1 151 ? -8.273 7.137 4.795 1.00 89.56 151 LEU A C 1
ATOM 1162 O O . LEU A 1 151 ? -8.813 7.643 5.781 1.00 89.56 151 LEU A O 1
ATOM 1166 N N . VAL A 1 152 ? -8.535 5.886 4.407 1.00 91.50 152 VAL A N 1
ATOM 1167 C CA . VAL A 1 152 ? -9.498 5.008 5.089 1.00 91.50 152 VAL A CA 1
ATOM 1168 C C . VAL A 1 152 ? -9.020 4.674 6.501 1.00 91.50 152 VAL A C 1
ATOM 1170 O O . VAL A 1 152 ? -9.820 4.661 7.430 1.00 91.50 152 VAL A O 1
ATOM 1173 N N . HIS A 1 153 ? -7.719 4.478 6.724 1.00 92.62 153 HIS A N 1
ATOM 1174 C CA . HIS A 1 153 ? -7.186 4.279 8.073 1.00 92.62 153 HIS A CA 1
ATOM 1175 C C . HIS A 1 153 ? -7.472 5.470 8.987 1.00 92.62 153 HIS A C 1
ATOM 1177 O O . HIS A 1 153 ? -7.926 5.277 10.117 1.00 92.62 153 HIS A O 1
ATOM 1183 N N . LYS A 1 154 ? -7.287 6.696 8.485 1.00 90.81 154 LYS A N 1
ATOM 1184 C CA . LYS A 1 154 ? -7.695 7.884 9.228 1.00 90.81 154 LYS A CA 1
ATOM 1185 C C . LYS A 1 154 ? -9.200 7.880 9.512 1.00 90.81 154 LYS A C 1
ATOM 1187 O O . LYS A 1 154 ? -9.595 8.198 10.629 1.00 90.81 154 LYS A O 1
ATOM 1192 N N . PHE A 1 155 ? -10.026 7.539 8.527 1.00 92.25 155 PHE A N 1
ATOM 1193 C CA . PHE A 1 155 ? -11.471 7.446 8.722 1.00 92.25 155 PHE A CA 1
ATOM 1194 C C . PHE A 1 155 ? -11.820 6.462 9.852 1.00 92.25 155 PHE A C 1
ATOM 1196 O O . PHE A 1 155 ? -12.537 6.820 10.785 1.00 92.25 155 PHE A O 1
ATOM 1203 N N . ILE A 1 156 ? -11.255 5.248 9.827 1.00 93.75 156 ILE A N 1
ATOM 1204 C CA . ILE A 1 156 ? -11.464 4.236 10.876 1.00 93.75 156 ILE A CA 1
ATOM 1205 C C . ILE A 1 156 ? -11.047 4.801 12.233 1.00 93.75 156 ILE A C 1
ATOM 1207 O O . ILE A 1 156 ? -11.801 4.674 13.196 1.00 93.75 156 ILE A O 1
ATOM 1211 N N . ARG A 1 157 ? -9.880 5.451 12.308 1.00 92.25 157 ARG A N 1
ATOM 1212 C CA . ARG A 1 157 ? -9.397 6.077 13.537 1.00 92.25 157 ARG A CA 1
ATOM 1213 C C . ARG A 1 157 ? -10.407 7.085 14.07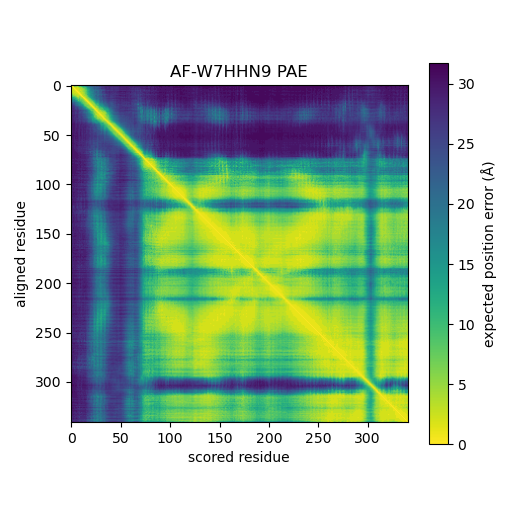5 1.00 92.25 157 ARG A C 1
ATOM 1215 O O . ARG A 1 157 ? -10.882 6.904 15.188 1.00 92.25 157 ARG A O 1
ATOM 1222 N N . ASP A 1 158 ? -10.758 8.103 13.292 1.00 91.25 158 ASP A N 1
ATOM 1223 C CA . ASP A 1 158 ? -11.605 9.212 13.745 1.00 91.25 158 ASP A CA 1
ATOM 1224 C C . ASP A 1 158 ? -12.979 8.711 14.250 1.00 91.25 158 ASP A C 1
ATOM 1226 O O . ASP A 1 158 ? -13.514 9.235 15.231 1.00 91.25 158 ASP A O 1
ATOM 1230 N N . HIS A 1 159 ? -13.528 7.657 13.631 1.00 90.62 159 HIS A N 1
ATOM 1231 C CA . HIS A 1 159 ? -14.794 7.039 14.043 1.00 90.62 159 HIS A CA 1
ATOM 1232 C C . HIS A 1 159 ? -14.668 6.050 15.216 1.00 90.62 159 HIS A C 1
ATOM 1234 O O . HIS A 1 159 ? -15.647 5.833 15.934 1.00 90.62 159 HIS A O 1
ATOM 1240 N N . TYR A 1 160 ? -13.492 5.457 15.442 1.00 93.56 160 TYR A N 1
ATOM 1241 C CA . TYR A 1 160 ? -13.265 4.466 16.500 1.00 93.56 160 TYR A CA 1
ATOM 1242 C C . TYR A 1 160 ? -12.625 5.050 17.773 1.00 93.56 160 TYR A C 1
ATOM 1244 O O . TYR A 1 160 ? -12.771 4.472 18.855 1.00 93.56 160 TYR A O 1
ATOM 1252 N N . THR A 1 161 ? -12.016 6.241 17.702 1.00 92.50 161 THR A N 1
ATOM 1253 C CA . THR A 1 161 ? -11.489 6.996 18.855 1.00 92.50 161 THR A CA 1
ATOM 1254 C C . THR A 1 161 ? -12.483 7.122 20.020 1.00 92.50 161 THR A C 1
ATOM 1256 O O . THR A 1 161 ? -12.052 6.968 21.162 1.00 92.50 161 THR A O 1
ATOM 1259 N N . PRO A 1 162 ? -13.804 7.338 19.823 1.00 92.00 162 PRO A N 1
ATOM 1260 C CA . PRO A 1 162 ? -14.748 7.391 20.941 1.00 92.00 162 PRO A CA 1
ATOM 1261 C C . PRO A 1 162 ? -14.848 6.081 21.739 1.00 92.00 162 PRO A C 1
ATOM 1263 O O . PRO A 1 162 ? -15.246 6.123 22.906 1.00 92.00 162 PRO A O 1
ATOM 1266 N N . ARG A 1 163 ? -14.511 4.932 21.125 1.00 91.75 163 ARG A N 1
ATOM 1267 C CA . ARG A 1 163 ? -14.552 3.608 21.761 1.00 91.75 163 ARG A CA 1
ATOM 1268 C C . ARG A 1 163 ? -13.256 3.235 22.446 1.00 91.75 163 ARG A C 1
ATOM 1270 O O . ARG A 1 163 ? -13.304 2.770 23.581 1.00 91.75 163 ARG A O 1
ATOM 1277 N N . PHE A 1 164 ? -12.142 3.368 21.733 1.00 92.44 164 PHE A N 1
ATOM 1278 C CA . PHE A 1 164 ? -10.835 2.930 22.207 1.00 92.44 164 PHE A CA 1
ATOM 1279 C C . PHE A 1 164 ? -9.747 3.896 21.709 1.00 92.44 164 PHE A C 1
ATOM 1281 O O . PHE A 1 164 ? -9.049 3.596 20.736 1.00 92.44 164 PHE A O 1
ATOM 1288 N N . PRO A 1 165 ? -9.624 5.083 22.331 1.00 90.69 165 PRO A N 1
ATOM 1289 C CA . PRO A 1 165 ? -8.716 6.131 21.867 1.00 90.69 165 PRO A CA 1
ATOM 1290 C C . PRO A 1 165 ? -7.243 5.721 21.956 1.00 90.69 165 PRO A C 1
ATOM 1292 O O . PRO A 1 165 ? -6.429 6.171 21.156 1.00 90.69 165 PRO A O 1
ATOM 1295 N N . GLU A 1 166 ? -6.890 4.842 22.895 1.00 91.31 166 GLU A N 1
ATOM 1296 C CA . GLU A 1 166 ? -5.512 4.396 23.087 1.00 91.31 166 GLU A CA 1
ATOM 1297 C C . GLU A 1 166 ? -4.999 3.544 21.909 1.00 91.31 166 GLU A C 1
ATOM 1299 O O . GLU A 1 166 ? -3.798 3.535 21.640 1.00 91.31 166 GLU A O 1
ATOM 1304 N N . LEU A 1 167 ? -5.890 2.887 21.152 1.00 90.56 167 LEU A N 1
ATOM 1305 C CA . LEU A 1 167 ? -5.518 1.952 20.083 1.00 90.56 167 LEU A CA 1
ATOM 1306 C C . LEU A 1 167 ? -4.688 2.599 18.962 1.00 90.56 167 LEU A C 1
ATOM 1308 O O . LEU A 1 167 ? -3.834 1.931 18.384 1.00 90.56 167 LEU A O 1
ATOM 1312 N N . GLU A 1 168 ? -4.912 3.882 18.662 1.00 89.06 168 GLU A N 1
ATOM 1313 C CA . GLU A 1 168 ? -4.161 4.615 17.627 1.00 89.06 168 GLU A CA 1
ATOM 1314 C C . GLU A 1 168 ? -2.656 4.640 17.917 1.00 89.06 168 GLU A C 1
ATOM 1316 O O . GLU A 1 168 ? -1.840 4.457 17.017 1.00 89.06 168 GLU A O 1
ATOM 1321 N N . ASN A 1 169 ? -2.286 4.853 19.180 1.00 89.44 169 ASN A N 1
ATOM 1322 C CA . ASN A 1 169 ? -0.883 4.950 19.575 1.00 89.44 169 ASN A CA 1
ATOM 1323 C C . ASN A 1 169 ? -0.224 3.572 19.696 1.00 89.44 169 ASN A C 1
ATOM 1325 O O . ASN A 1 169 ? 0.996 3.461 19.595 1.00 89.44 169 ASN A O 1
ATOM 1329 N N . LEU A 1 170 ? -1.026 2.529 19.929 1.00 89.75 170 LEU A N 1
ATOM 1330 C CA . LEU A 1 170 ? -0.548 1.158 20.090 1.00 89.75 170 LEU A CA 1
ATOM 1331 C C . LEU A 1 170 ? -0.282 0.476 18.747 1.00 89.75 170 LEU A C 1
ATOM 1333 O O . LEU A 1 170 ? 0.682 -0.275 18.628 1.00 89.75 170 LEU A O 1
ATOM 1337 N N . VAL A 1 171 ? -1.126 0.725 17.742 1.00 91.19 171 VAL A N 1
ATOM 1338 C CA . VAL A 1 171 ? -1.034 0.077 16.429 1.00 91.19 171 VAL A CA 1
ATOM 1339 C C . VAL A 1 171 ? -0.917 1.138 15.340 1.00 91.19 171 VAL A C 1
ATOM 1341 O O . VAL A 1 171 ? -1.906 1.709 14.892 1.00 91.19 171 VAL A O 1
ATOM 1344 N N . THR A 1 172 ? 0.315 1.371 14.890 1.00 87.81 172 THR A N 1
ATOM 1345 C CA . THR A 1 172 ? 0.641 2.396 13.884 1.00 87.81 172 THR A CA 1
ATOM 1346 C C . THR A 1 172 ? 0.475 1.919 12.443 1.00 87.81 172 THR A C 1
ATOM 1348 O O . THR A 1 172 ? 0.398 2.741 11.531 1.00 87.81 172 THR A O 1
ATOM 1351 N N . ASN A 1 173 ? 0.439 0.602 12.211 1.00 91.00 173 ASN A N 1
ATOM 1352 C CA . ASN A 1 173 ? 0.241 0.035 10.881 1.00 91.00 173 ASN A CA 1
ATOM 1353 C C . ASN A 1 173 ? -1.251 0.097 10.487 1.00 91.00 173 ASN A C 1
ATOM 1355 O O . ASN A 1 173 ? -2.073 -0.520 11.171 1.00 91.00 173 ASN A O 1
ATOM 1359 N N . PRO A 1 174 ? -1.609 0.761 9.368 1.00 92.00 174 PRO A N 1
ATOM 1360 C CA . PRO A 1 174 ? -2.985 0.869 8.883 1.00 92.00 174 PRO A CA 1
ATOM 1361 C C . PRO A 1 174 ? -3.747 -0.457 8.767 1.00 92.00 174 PRO A C 1
ATOM 1363 O O . PRO A 1 174 ? -4.912 -0.542 9.166 1.00 92.00 174 PRO A O 1
ATOM 1366 N N . LEU A 1 175 ? -3.096 -1.497 8.234 1.00 92.88 175 LEU A N 1
ATOM 1367 C CA . LEU A 1 175 ? -3.733 -2.794 7.991 1.00 92.88 175 LEU A CA 1
ATOM 1368 C C . LEU A 1 175 ? -3.977 -3.553 9.290 1.00 92.88 175 LEU A C 1
ATOM 1370 O O . LEU A 1 175 ? -5.054 -4.119 9.490 1.00 92.88 175 LEU A O 1
ATOM 1374 N N . ASP A 1 176 ? -2.989 -3.548 10.181 1.00 93.50 176 ASP A N 1
ATOM 1375 C CA . ASP A 1 176 ? -3.093 -4.229 11.469 1.00 93.50 176 ASP A CA 1
ATOM 1376 C C . ASP A 1 176 ? -4.116 -3.524 12.359 1.00 93.50 176 ASP A C 1
ATOM 1378 O O . ASP A 1 176 ? -4.893 -4.188 13.046 1.00 93.50 176 ASP A O 1
ATOM 1382 N N . TYR A 1 177 ? -4.197 -2.191 12.277 1.00 94.56 177 TYR A N 1
ATOM 1383 C CA . TYR A 1 177 ? -5.221 -1.400 12.951 1.00 94.56 177 TYR A CA 1
ATOM 1384 C C . TYR A 1 177 ? -6.624 -1.798 12.479 1.00 94.56 177 TYR A C 1
ATOM 1386 O O . TYR A 1 177 ? -7.460 -2.172 13.300 1.00 94.56 177 TYR A O 1
ATOM 1394 N N . ALA A 1 178 ? -6.874 -1.812 11.165 1.00 94.56 178 ALA A N 1
ATOM 1395 C CA . ALA A 1 178 ? -8.173 -2.197 10.607 1.00 94.56 178 ALA A CA 1
ATOM 1396 C C . ALA A 1 178 ? -8.575 -3.635 10.991 1.00 94.56 178 ALA A C 1
ATOM 1398 O O . ALA A 1 178 ? -9.704 -3.876 11.422 1.00 94.56 178 ALA A O 1
ATOM 1399 N N . LYS A 1 179 ? -7.642 -4.594 10.907 1.00 93.00 179 LYS A N 1
ATOM 1400 C CA . LYS A 1 179 ? -7.876 -5.989 11.324 1.00 93.00 179 LYS A CA 1
ATOM 1401 C C . LYS A 1 179 ? -8.157 -6.098 12.824 1.00 93.00 179 LYS A C 1
ATOM 1403 O O . LYS A 1 179 ? -9.052 -6.837 13.225 1.00 93.00 179 LYS A O 1
ATOM 1408 N N . THR A 1 180 ? -7.435 -5.343 13.649 1.00 92.38 180 THR A N 1
ATOM 1409 C CA . THR A 1 180 ? -7.633 -5.318 15.105 1.00 92.38 180 THR A CA 1
ATOM 1410 C C . THR A 1 180 ? -9.007 -4.757 15.457 1.00 92.38 180 THR A C 1
ATOM 1412 O O . THR A 1 180 ? -9.747 -5.388 16.208 1.00 92.38 180 THR A O 1
ATOM 1415 N N . VAL A 1 181 ? -9.402 -3.629 14.861 1.00 92.94 181 VAL A N 1
ATOM 1416 C CA . VAL A 1 181 ? -10.731 -3.029 15.055 1.00 92.94 181 VAL A CA 1
ATOM 1417 C C . VAL A 1 181 ? -11.845 -3.988 14.617 1.00 92.94 181 VAL A C 1
ATOM 1419 O O . VAL A 1 181 ? -12.833 -4.143 15.335 1.00 92.94 181 VAL A O 1
ATOM 1422 N N . ALA A 1 182 ? -11.666 -4.704 13.502 1.00 92.44 182 ALA A N 1
ATOM 1423 C CA . ALA A 1 182 ? -12.629 -5.699 13.026 1.00 92.44 182 ALA A CA 1
ATOM 1424 C C . ALA A 1 182 ? -12.816 -6.892 13.988 1.00 92.44 182 ALA A C 1
ATOM 1426 O O . ALA A 1 182 ? -13.911 -7.459 14.055 1.00 92.44 182 ALA A O 1
ATOM 1427 N N . VAL A 1 183 ? -11.773 -7.266 14.741 1.00 91.19 183 VAL A N 1
ATOM 1428 C CA . VAL A 1 183 ? -11.823 -8.331 15.760 1.00 91.19 183 VAL A CA 1
ATOM 1429 C C . VAL A 1 183 ? -12.419 -7.820 17.076 1.00 91.19 183 VAL A C 1
ATOM 1431 O O . VAL A 1 183 ? -13.301 -8.470 17.631 1.00 91.19 183 VAL A O 1
ATOM 1434 N N . VAL A 1 184 ? -11.967 -6.658 17.563 1.00 90.44 184 VAL A N 1
ATOM 1435 C CA . VAL A 1 184 ? -12.381 -6.080 18.858 1.00 90.44 184 VAL A CA 1
ATOM 1436 C C . VAL A 1 184 ? -13.833 -5.592 18.829 1.00 90.44 184 VAL A C 1
ATOM 1438 O O . VAL A 1 184 ? -14.612 -5.856 19.748 1.00 90.44 184 VAL A O 1
ATOM 1441 N N . LYS A 1 185 ? -14.233 -4.908 17.751 1.00 90.50 185 LYS A N 1
ATOM 1442 C CA . LYS A 1 185 ? -15.578 -4.344 17.575 1.00 90.50 185 LYS A CA 1
ATOM 1443 C C . LYS A 1 185 ? -15.991 -3.462 18.761 1.00 90.50 185 LYS A C 1
ATOM 1445 O O . LYS A 1 185 ? -15.375 -2.445 19.036 1.00 90.50 185 LYS A O 1
ATOM 1450 N N . ASN A 1 186 ? -17.064 -3.830 19.456 1.00 88.56 186 ASN A N 1
ATOM 1451 C CA . ASN A 1 186 ? -17.575 -3.098 20.606 1.00 88.56 186 ASN A CA 1
ATOM 1452 C C . ASN A 1 186 ? -17.215 -3.760 21.940 1.00 88.56 186 ASN A C 1
ATOM 1454 O O . ASN A 1 186 ? -17.454 -3.133 22.964 1.00 88.56 186 ASN A O 1
ATOM 1458 N N . ASP A 1 187 ? -16.662 -4.974 21.980 1.00 82.88 187 ASP A N 1
ATOM 1459 C CA . ASP A 1 187 ? -16.350 -5.646 23.246 1.00 82.88 187 ASP A CA 1
ATOM 1460 C C . ASP A 1 187 ? -14.869 -5.474 23.605 1.00 82.88 187 ASP A C 1
ATOM 1462 O O . ASP A 1 187 ? -13.981 -5.910 22.879 1.00 82.88 187 ASP A O 1
ATOM 1466 N N . LEU A 1 188 ? -14.606 -4.827 24.742 1.00 79.62 188 LEU A N 1
ATOM 1467 C CA . LEU A 1 188 ? -13.247 -4.615 25.254 1.00 79.62 188 LEU A CA 1
ATOM 1468 C C . LEU A 1 188 ? -12.772 -5.776 26.146 1.00 79.62 188 LEU A C 1
ATOM 1470 O O . LEU A 1 188 ? -11.660 -5.741 26.671 1.00 79.62 188 LEU A O 1
ATOM 1474 N N . GLN A 1 189 ? -13.574 -6.834 26.308 1.00 80.25 189 GLN A N 1
ATOM 1475 C CA . GLN A 1 189 ? -13.131 -8.092 26.906 1.00 80.25 189 GLN A CA 1
ATOM 1476 C C . GLN A 1 189 ? -12.268 -8.870 25.906 1.00 80.25 189 GLN A C 1
ATOM 1478 O O . GLN A 1 189 ? -12.721 -9.781 25.217 1.00 80.25 189 GLN A O 1
ATOM 1483 N N . LEU A 1 190 ? -10.983 -8.518 25.837 1.00 79.62 190 LEU A N 1
ATOM 1484 C CA . LEU A 1 190 ? -10.063 -9.075 24.839 1.00 79.62 190 LEU A CA 1
ATOM 1485 C C . LEU A 1 190 ? -9.519 -10.469 25.180 1.00 79.62 190 LEU A C 1
ATOM 1487 O O . LEU A 1 190 ? -8.953 -11.121 24.308 1.00 79.62 190 LEU A O 1
ATOM 1491 N N . GLN A 1 191 ? -9.705 -10.961 26.411 1.00 75.56 191 GLN A N 1
ATOM 1492 C CA . GLN A 1 191 ? -9.242 -12.289 26.853 1.00 75.56 191 GLN A CA 1
ATOM 1493 C C . GLN A 1 191 ? -9.649 -13.442 25.910 1.00 75.56 191 GLN A C 1
ATOM 1495 O O . GLN A 1 191 ? -8.761 -14.160 25.449 1.00 75.56 191 GLN A O 1
ATOM 1500 N N . PRO A 1 192 ? -10.936 -13.619 25.546 1.00 79.38 192 PRO A N 1
ATOM 1501 C CA . PRO A 1 192 ? -11.339 -14.647 24.582 1.00 79.38 192 PRO A CA 1
ATOM 1502 C C . PRO A 1 192 ? -10.841 -14.383 23.152 1.00 79.38 192 PRO A C 1
ATOM 1504 O O . PRO A 1 192 ? -10.735 -15.317 22.360 1.00 79.38 192 PRO A O 1
ATOM 1507 N N . LEU A 1 193 ? -10.521 -13.130 22.815 1.00 82.25 193 LEU A N 1
ATOM 1508 C CA . LEU A 1 193 ? -10.102 -12.702 21.477 1.00 82.25 193 LEU A CA 1
ATOM 1509 C C . LEU A 1 193 ? -8.579 -12.749 21.276 1.00 82.25 193 LEU A C 1
ATOM 1511 O O . LEU A 1 193 ? -8.108 -12.575 20.153 1.00 82.25 193 LEU A O 1
ATOM 1515 N N . GLN A 1 194 ? -7.793 -13.031 22.323 1.00 80.88 194 GLN A N 1
ATOM 1516 C CA . GLN A 1 194 ? -6.326 -13.028 22.249 1.00 80.88 194 GLN A CA 1
ATOM 1517 C C . GLN A 1 194 ? -5.770 -13.956 21.167 1.00 80.88 194 GLN A C 1
ATOM 1519 O O . GLN A 1 194 ? -4.767 -13.625 20.542 1.00 80.88 194 GLN A O 1
ATOM 1524 N N . SER A 1 195 ? -6.400 -15.108 20.929 1.00 84.19 195 SER A N 1
ATOM 1525 C CA . SER A 1 195 ? -5.966 -16.041 19.882 1.00 84.19 195 SER A CA 1
ATOM 1526 C C . SER A 1 195 ? -6.088 -15.438 18.481 1.00 84.19 195 SER A C 1
ATOM 1528 O O . SER A 1 195 ? -5.189 -15.618 17.664 1.00 84.19 195 SER A O 1
ATOM 1530 N N . GLN A 1 196 ? -7.156 -14.679 18.222 1.00 85.81 196 GLN A N 1
ATOM 1531 C CA . GLN A 1 196 ? -7.386 -13.992 16.949 1.00 85.81 196 GLN A CA 1
ATOM 1532 C C . GLN A 1 196 ? -6.477 -12.769 16.808 1.00 85.81 196 GLN A C 1
ATOM 1534 O O . GLN A 1 196 ? -5.903 -12.547 15.747 1.00 85.81 196 GLN A O 1
ATOM 1539 N N . LEU A 1 197 ? -6.276 -12.018 17.894 1.00 86.00 197 LEU A N 1
ATOM 1540 C CA . LEU A 1 197 ? -5.383 -10.859 17.903 1.00 86.00 197 LEU A CA 1
ATOM 1541 C C . LEU A 1 197 ? -3.920 -11.251 17.665 1.00 86.00 197 LEU A C 1
ATOM 1543 O O . LEU A 1 197 ? -3.219 -10.544 16.953 1.00 86.00 197 LEU A O 1
ATOM 1547 N N . ARG A 1 198 ? -3.474 -12.409 18.167 1.00 89.06 198 ARG A N 1
ATOM 1548 C CA . ARG A 1 198 ? -2.124 -12.946 17.903 1.00 89.06 198 ARG A CA 1
ATOM 1549 C C . ARG A 1 198 ? -1.884 -13.366 16.452 1.00 89.06 198 ARG A C 1
ATOM 1551 O O . ARG A 1 198 ? -0.736 -13.565 16.074 1.00 89.06 198 ARG A O 1
ATOM 1558 N N . ALA A 1 199 ? -2.936 -13.532 15.648 1.00 88.88 199 ALA A N 1
ATOM 1559 C CA . ALA A 1 199 ? -2.786 -13.774 14.213 1.00 88.88 199 ALA A CA 1
ATOM 1560 C C . ALA A 1 199 ? -2.480 -12.483 13.430 1.00 88.88 199 ALA A C 1
ATOM 1562 O O . ALA A 1 199 ? -2.081 -12.556 12.271 1.00 88.88 199 ALA A O 1
ATOM 1563 N N . VAL A 1 200 ? -2.693 -11.319 14.051 1.00 86.62 200 VAL A N 1
ATOM 1564 C CA . VAL A 1 200 ? -2.551 -9.995 13.428 1.00 86.62 200 VAL A CA 1
ATOM 1565 C C . VAL A 1 200 ? -1.392 -9.215 14.046 1.00 86.62 200 VAL A C 1
ATOM 1567 O O . VAL A 1 200 ? -0.605 -8.617 13.327 1.00 86.62 200 VAL A O 1
ATOM 1570 N N . LEU A 1 201 ? -1.284 -9.231 15.374 1.00 89.00 201 LEU A N 1
ATOM 1571 C CA . LEU A 1 201 ? -0.319 -8.466 16.155 1.00 89.00 201 LEU A CA 1
ATOM 1572 C C . LEU A 1 201 ? 0.681 -9.398 16.844 1.00 89.00 201 LEU A C 1
ATOM 1574 O O . LEU A 1 201 ? 0.378 -10.550 17.168 1.00 89.00 201 LEU A O 1
ATOM 1578 N N . ASP A 1 202 ? 1.866 -8.875 17.137 1.00 89.81 202 ASP A N 1
ATOM 1579 C CA . ASP A 1 202 ? 2.865 -9.571 17.936 1.00 89.81 202 ASP A CA 1
ATOM 1580 C C . ASP A 1 202 ? 2.428 -9.706 19.405 1.00 89.81 202 ASP A C 1
ATOM 1582 O O . ASP A 1 202 ? 1.604 -8.952 19.931 1.00 89.81 202 ASP A O 1
ATOM 1586 N N . SER A 1 203 ? 3.002 -10.688 20.104 1.00 87.81 203 SER A N 1
ATOM 1587 C CA . SER A 1 203 ? 2.561 -11.015 21.464 1.00 87.81 203 SER A CA 1
ATOM 1588 C C . SER A 1 203 ? 2.755 -9.869 22.464 1.00 87.81 203 SER A C 1
ATOM 1590 O O . SER A 1 203 ? 2.019 -9.831 23.453 1.00 87.81 203 SER A O 1
ATOM 1592 N N . ALA A 1 204 ? 3.723 -8.970 22.246 1.00 89.81 204 ALA A N 1
ATOM 1593 C CA . ALA A 1 204 ? 3.930 -7.828 23.131 1.00 89.81 204 ALA A CA 1
ATOM 1594 C C . ALA A 1 204 ? 2.807 -6.802 22.945 1.00 89.81 204 ALA A C 1
ATOM 1596 O O . ALA A 1 204 ? 2.156 -6.432 23.924 1.00 89.81 204 ALA A O 1
ATOM 1597 N N . THR A 1 205 ? 2.498 -6.430 21.700 1.00 89.00 205 THR A N 1
ATOM 1598 C CA . THR A 1 205 ? 1.410 -5.485 21.407 1.00 89.00 205 THR A CA 1
ATOM 1599 C C . THR A 1 205 ? 0.051 -6.025 21.849 1.00 89.00 205 THR A C 1
ATOM 1601 O O . THR A 1 205 ? -0.714 -5.288 22.465 1.00 89.00 205 THR A O 1
ATOM 1604 N N . VAL A 1 206 ? -0.242 -7.323 21.665 1.00 90.38 206 VAL A N 1
ATOM 1605 C CA . VAL A 1 206 ? -1.499 -7.932 22.162 1.00 90.38 206 VAL A CA 1
ATOM 1606 C C . VAL A 1 206 ? -1.654 -7.769 23.677 1.00 90.38 206 VAL A C 1
ATOM 1608 O O . VAL A 1 206 ? -2.756 -7.498 24.162 1.00 90.38 206 VAL A O 1
ATOM 1611 N N . MET A 1 207 ? -0.568 -7.927 24.438 1.00 88.31 207 MET A N 1
ATOM 1612 C CA . MET A 1 207 ? -0.601 -7.769 25.892 1.00 88.31 207 MET A CA 1
ATOM 1613 C C . MET A 1 207 ? -0.888 -6.318 26.282 1.00 88.31 207 MET A C 1
ATOM 1615 O O . MET A 1 207 ? -1.778 -6.086 27.099 1.00 88.31 207 MET A O 1
ATOM 1619 N N . VAL A 1 208 ? -0.194 -5.355 25.667 1.00 90.56 208 VAL A N 1
ATOM 1620 C CA . VAL A 1 208 ? -0.403 -3.923 25.934 1.00 90.56 208 VAL A CA 1
ATOM 1621 C C . VAL A 1 208 ? -1.832 -3.510 25.579 1.00 90.56 208 VAL A C 1
ATOM 1623 O O . VAL A 1 208 ? -2.514 -2.917 26.408 1.00 90.56 208 VAL A O 1
ATOM 1626 N N . VAL A 1 209 ? -2.331 -3.916 24.408 1.00 89.75 209 VAL A N 1
ATOM 1627 C CA . VAL A 1 209 ? -3.713 -3.650 23.974 1.00 89.75 209 VAL A CA 1
ATOM 1628 C C . VAL A 1 209 ? -4.729 -4.262 24.944 1.00 89.75 209 VAL A C 1
ATOM 1630 O O . VAL A 1 209 ? -5.725 -3.622 25.262 1.00 89.75 209 VAL A O 1
ATOM 1633 N N . THR A 1 210 ? -4.478 -5.469 25.466 1.00 88.75 210 THR A N 1
ATOM 1634 C CA . THR A 1 210 ? -5.357 -6.106 26.466 1.00 88.75 210 THR A CA 1
ATOM 1635 C C . THR A 1 210 ? -5.394 -5.326 27.776 1.00 88.75 210 THR A C 1
ATOM 1637 O O . THR A 1 210 ? -6.466 -5.169 28.353 1.00 88.75 210 THR A O 1
ATOM 1640 N N . VAL A 1 211 ? -4.247 -4.838 28.253 1.00 89.94 211 VAL A N 1
ATOM 1641 C CA . VAL A 1 211 ? -4.175 -4.045 29.488 1.00 89.94 211 VAL A CA 1
ATOM 1642 C C . VAL A 1 211 ? -4.884 -2.705 29.297 1.00 89.94 211 VAL A C 1
ATOM 1644 O O . VAL A 1 211 ? -5.789 -2.392 30.069 1.00 89.94 211 VAL A O 1
ATOM 1647 N N . GLU A 1 212 ? -4.570 -1.976 28.227 1.00 89.44 212 GLU A N 1
ATOM 1648 C CA . GLU A 1 212 ? -5.192 -0.680 27.928 1.00 89.44 212 GLU A CA 1
ATOM 1649 C C . GLU A 1 212 ? -6.703 -0.797 27.694 1.00 89.44 212 GLU A C 1
ATOM 1651 O O . GLU A 1 212 ? -7.470 0.055 28.137 1.00 89.44 212 GLU A O 1
ATOM 1656 N N . ALA A 1 213 ? -7.174 -1.897 27.097 1.00 88.44 213 ALA A N 1
ATOM 1657 C CA . ALA A 1 213 ? -8.604 -2.147 26.928 1.00 88.44 213 ALA A CA 1
ATOM 1658 C C . ALA A 1 213 ? -9.353 -2.283 28.267 1.00 88.44 213 ALA A C 1
ATOM 1660 O O . ALA A 1 213 ? -10.523 -1.907 28.347 1.00 88.44 213 ALA A O 1
ATOM 1661 N N . THR A 1 214 ? -8.701 -2.775 29.332 1.00 86.31 214 THR A N 1
ATOM 1662 C CA . THR A 1 214 ? -9.322 -2.864 30.670 1.00 86.31 214 THR A CA 1
ATOM 1663 C C . THR A 1 214 ? -9.411 -1.520 31.390 1.00 86.31 214 THR A C 1
ATOM 1665 O O . THR A 1 214 ? -10.288 -1.339 32.234 1.00 86.31 214 THR A O 1
ATOM 1668 N N . THR A 1 215 ? -8.528 -0.578 31.057 1.00 86.06 215 THR A N 1
ATOM 1669 C CA . THR A 1 215 ? -8.467 0.766 31.651 1.00 86.06 215 THR A CA 1
ATOM 1670 C C . THR A 1 215 ? -9.066 1.854 30.762 1.00 86.06 215 THR A C 1
ATOM 1672 O O . THR A 1 215 ? -9.164 3.004 31.202 1.00 86.06 215 THR A O 1
ATOM 1675 N N . SER A 1 216 ? -9.482 1.508 29.540 1.00 85.19 216 SER A N 1
ATOM 1676 C CA . SER A 1 216 ? -9.987 2.467 28.562 1.00 85.19 216 SER A CA 1
ATOM 1677 C C . SER A 1 216 ? -11.267 3.146 29.048 1.00 85.19 216 SER A C 1
ATOM 1679 O O . SER A 1 216 ? -12.203 2.516 29.549 1.00 85.19 216 SER A O 1
ATOM 1681 N N . LYS A 1 217 ? -11.309 4.470 28.881 1.00 80.94 217 LYS A N 1
ATOM 1682 C CA . LYS A 1 217 ? -12.419 5.337 29.315 1.00 80.94 217 LYS A CA 1
ATOM 1683 C C . LYS A 1 217 ? -13.437 5.611 28.203 1.00 80.94 217 LYS A C 1
ATOM 1685 O O . LYS A 1 217 ? -14.264 6.513 28.342 1.00 80.94 217 LYS A O 1
ATOM 1690 N N . GLY A 1 218 ? -13.353 4.889 27.086 1.00 85.00 218 GLY A N 1
ATOM 1691 C CA . GLY A 1 218 ? -14.211 5.108 25.927 1.00 85.00 218 GLY A CA 1
ATOM 1692 C C . GLY A 1 218 ? -15.678 4.737 26.163 1.00 85.00 218 GLY A C 1
ATOM 1693 O O . GLY A 1 218 ? -16.029 3.953 27.049 1.00 85.00 218 GLY A O 1
ATOM 1694 N N . ARG A 1 219 ? -16.561 5.285 25.324 1.00 90.19 219 ARG A N 1
ATOM 1695 C CA . ARG A 1 219 ? -17.992 4.943 25.309 1.00 90.19 219 ARG A CA 1
ATOM 1696 C C . ARG A 1 219 ? -18.262 3.798 24.329 1.00 90.19 219 ARG A C 1
ATOM 1698 O O . ARG A 1 219 ? -17.553 3.679 23.333 1.00 90.19 219 ARG A O 1
ATOM 1705 N N . PRO A 1 220 ? -19.285 2.959 24.547 1.00 89.75 220 PRO A N 1
ATOM 1706 C CA . PRO A 1 220 ? -19.735 2.045 23.503 1.00 89.75 220 PRO A CA 1
ATOM 1707 C C . PRO A 1 220 ? -20.236 2.835 22.281 1.00 89.75 220 PRO A C 1
ATOM 1709 O O . PRO A 1 220 ? -20.868 3.890 22.424 1.00 89.75 220 PRO A O 1
ATOM 1712 N N . LEU A 1 221 ? -19.946 2.329 21.081 1.00 91.25 221 LEU A N 1
ATOM 1713 C CA . LEU A 1 221 ? -20.483 2.879 19.836 1.00 91.25 221 LEU A CA 1
ATOM 1714 C C . LEU A 1 221 ? -21.896 2.349 19.608 1.00 91.25 221 LEU A C 1
ATOM 1716 O O . LEU A 1 221 ? -22.211 1.210 19.968 1.00 91.25 221 LEU A O 1
ATOM 1720 N N . SER A 1 222 ? -22.738 3.162 18.979 1.00 93.25 222 SER A N 1
ATOM 1721 C CA . SER A 1 222 ? -24.029 2.700 18.470 1.00 93.25 222 SER A CA 1
ATOM 1722 C C . SER A 1 222 ? -23.838 1.674 17.349 1.00 93.25 222 SER A C 1
ATOM 1724 O O . SER A 1 222 ? -22.793 1.621 16.704 1.00 93.25 222 SER A O 1
ATOM 1726 N N . GLU A 1 223 ? -24.865 0.869 17.082 1.00 91.38 223 GLU A N 1
ATOM 1727 C CA . GLU A 1 223 ? -24.813 -0.140 16.017 1.00 91.38 223 GLU A CA 1
ATOM 1728 C C . GLU A 1 223 ? -24.538 0.480 14.637 1.00 91.38 223 GLU A C 1
ATOM 1730 O O . GLU A 1 223 ? -23.788 -0.085 13.847 1.00 91.38 223 GLU A O 1
ATOM 1735 N N . LYS A 1 224 ? -25.066 1.685 14.379 1.00 90.88 224 LYS A N 1
ATOM 1736 C CA . LYS A 1 224 ? -24.806 2.436 13.142 1.00 90.88 224 LYS A CA 1
ATOM 1737 C C . LYS A 1 224 ? -23.349 2.890 13.036 1.00 90.88 224 LYS A C 1
ATOM 1739 O O . LYS A 1 224 ? -22.721 2.652 12.011 1.00 90.88 224 LYS A O 1
ATOM 1744 N N . GLU A 1 225 ? -22.811 3.497 14.097 1.00 90.81 225 GLU A N 1
ATOM 1745 C CA . GLU A 1 225 ? -21.403 3.924 14.150 1.00 90.81 225 GLU A CA 1
ATOM 1746 C C . GLU A 1 225 ? -20.465 2.723 13.961 1.00 90.81 225 GLU A C 1
ATOM 1748 O O . GLU A 1 225 ? -19.544 2.771 13.146 1.00 90.81 225 GLU A O 1
ATOM 1753 N N . LEU A 1 226 ? -20.740 1.614 14.658 1.00 92.12 226 LEU A N 1
ATOM 1754 C CA . LEU A 1 226 ? -19.954 0.390 14.542 1.00 92.12 226 LEU A CA 1
ATOM 1755 C C . LEU A 1 226 ? -20.033 -0.199 13.128 1.00 92.12 226 LEU A C 1
ATOM 1757 O O . LEU A 1 226 ? -19.006 -0.584 12.578 1.00 92.12 226 LEU A O 1
ATOM 1761 N N . ALA A 1 227 ? -21.220 -0.252 12.518 1.00 92.75 227 ALA A N 1
ATOM 1762 C CA . ALA A 1 227 ? -21.381 -0.753 11.156 1.00 92.75 227 ALA A CA 1
ATOM 1763 C C . ALA A 1 227 ? -20.584 0.081 10.141 1.00 92.75 227 ALA A C 1
ATOM 1765 O O . ALA A 1 227 ? -19.966 -0.483 9.241 1.00 92.75 227 ALA A O 1
ATOM 1766 N N . THR A 1 228 ? -20.544 1.407 10.290 1.00 91.81 228 THR A N 1
ATOM 1767 C CA . THR A 1 228 ? -19.712 2.277 9.445 1.00 91.81 228 THR A CA 1
ATOM 1768 C C . THR A 1 228 ? -18.219 1.987 9.615 1.00 91.81 228 THR A C 1
ATOM 1770 O O . THR A 1 228 ? -17.520 1.828 8.614 1.00 91.81 228 THR A O 1
ATOM 1773 N N . VAL A 1 229 ? -17.735 1.819 10.850 1.00 93.56 229 VAL A N 1
ATOM 1774 C CA . VAL A 1 229 ? -16.333 1.443 11.117 1.00 93.56 229 VAL A CA 1
ATOM 1775 C C . VAL A 1 229 ? -15.997 0.070 10.528 1.00 93.56 229 VAL A C 1
ATOM 1777 O O . VAL A 1 229 ? -14.943 -0.100 9.916 1.00 93.56 229 VAL A O 1
ATOM 1780 N N . LEU A 1 230 ? -16.884 -0.917 10.674 1.00 93.75 230 LEU A N 1
ATOM 1781 C CA . LEU A 1 230 ? -16.657 -2.263 10.147 1.00 93.75 230 LEU A CA 1
ATOM 1782 C C . LEU A 1 230 ? -16.640 -2.289 8.617 1.00 93.75 230 LEU A C 1
ATOM 1784 O O . LEU A 1 230 ? -15.744 -2.909 8.049 1.00 93.75 230 LEU A O 1
ATOM 1788 N N . ARG A 1 231 ? -17.542 -1.551 7.952 1.00 92.88 231 ARG A N 1
ATOM 1789 C CA . ARG A 1 231 ? -17.507 -1.375 6.489 1.00 92.88 231 ARG A CA 1
ATOM 1790 C C . ARG A 1 231 ? -16.181 -0.768 6.025 1.00 92.88 231 ARG A C 1
ATOM 1792 O O . ARG A 1 231 ? -15.615 -1.229 5.039 1.00 92.88 231 ARG A O 1
ATOM 1799 N N . ALA A 1 232 ? -15.657 0.218 6.755 1.00 92.94 232 ALA A N 1
ATOM 1800 C CA . ALA A 1 232 ? -14.347 0.803 6.472 1.00 92.94 232 ALA A CA 1
ATOM 1801 C C . ALA A 1 232 ? -13.213 -0.225 6.618 1.00 92.94 232 ALA A C 1
ATOM 1803 O O . ALA A 1 232 ? -12.331 -0.304 5.767 1.00 92.94 232 ALA A O 1
ATOM 1804 N N . CYS A 1 233 ? -13.253 -1.054 7.666 1.00 94.31 233 CYS A N 1
ATOM 1805 C CA . CYS A 1 233 ? -12.259 -2.108 7.879 1.00 94.31 233 CYS A CA 1
ATOM 1806 C C . CYS A 1 233 ? -12.294 -3.168 6.767 1.00 94.31 233 CYS A C 1
ATOM 1808 O O . CYS A 1 233 ? -11.243 -3.573 6.272 1.00 94.31 233 CYS A O 1
ATOM 1810 N N . GLU A 1 234 ? -13.489 -3.605 6.359 1.00 93.75 234 GLU A N 1
ATOM 1811 C CA . GLU A 1 234 ? -13.676 -4.536 5.239 1.00 93.75 234 GLU A CA 1
ATOM 1812 C C . GLU A 1 234 ? -13.126 -3.956 3.936 1.00 93.75 234 GLU A C 1
ATOM 1814 O O . GLU A 1 234 ? -12.416 -4.650 3.206 1.00 93.75 234 GLU A O 1
ATOM 1819 N N . MET A 1 235 ? -13.383 -2.672 3.686 1.00 91.81 235 MET A N 1
ATOM 1820 C CA . MET A 1 235 ? -12.857 -1.963 2.528 1.00 91.81 235 MET A CA 1
ATOM 1821 C C . MET A 1 235 ? -11.324 -1.895 2.532 1.00 91.81 235 MET A C 1
ATOM 1823 O O . MET A 1 235 ? -10.708 -2.216 1.520 1.00 91.81 235 MET A O 1
ATOM 1827 N N . THR A 1 236 ? -10.689 -1.564 3.660 1.00 93.50 236 THR A N 1
ATOM 1828 C CA . THR A 1 236 ? -9.219 -1.574 3.776 1.00 93.50 236 THR A CA 1
ATOM 1829 C C . THR A 1 236 ? -8.631 -2.951 3.462 1.00 93.50 236 THR A C 1
ATOM 1831 O O . THR A 1 2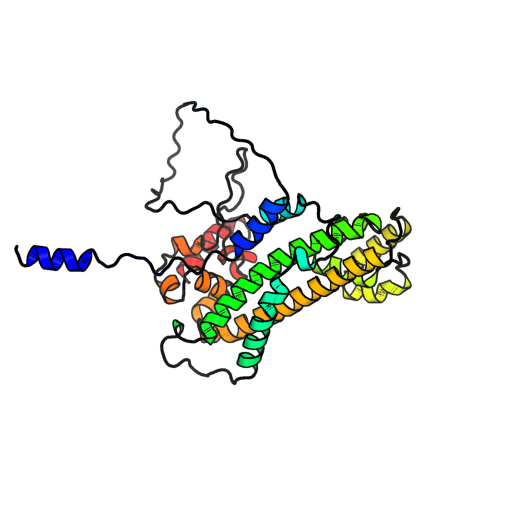36 ? -7.616 -3.058 2.776 1.00 93.50 236 THR A O 1
ATOM 1834 N N . ILE A 1 237 ? -9.274 -4.026 3.929 1.00 93.00 237 ILE A N 1
ATOM 1835 C CA . ILE A 1 237 ? -8.839 -5.401 3.641 1.00 93.00 237 ILE A CA 1
ATOM 1836 C C . ILE A 1 237 ? -9.043 -5.744 2.157 1.00 93.00 237 ILE A C 1
ATOM 1838 O O . ILE A 1 237 ? -8.217 -6.448 1.575 1.00 93.00 237 ILE A O 1
ATOM 1842 N N . ALA A 1 238 ? -10.124 -5.270 1.534 1.00 92.75 238 ALA A N 1
ATOM 1843 C CA . ALA A 1 238 ? -10.368 -5.456 0.105 1.00 92.75 238 ALA A CA 1
ATOM 1844 C C . ALA A 1 238 ? -9.312 -4.733 -0.751 1.00 92.75 238 ALA A C 1
ATOM 1846 O O . ALA A 1 238 ? -8.738 -5.358 -1.643 1.00 92.75 238 ALA A O 1
ATOM 1847 N N . LEU A 1 239 ? -8.990 -3.479 -0.416 1.00 92.38 239 LEU A N 1
ATOM 1848 C CA . LEU A 1 239 ? -7.923 -2.695 -1.048 1.00 92.38 239 LEU A CA 1
ATOM 1849 C C . LEU A 1 239 ? -6.561 -3.393 -0.934 1.00 92.38 239 LEU A C 1
ATOM 1851 O O . LEU A 1 239 ? -5.844 -3.523 -1.924 1.00 92.38 239 LEU A O 1
ATOM 1855 N N . ASP A 1 240 ? -6.225 -3.923 0.245 1.00 93.06 240 ASP A N 1
ATOM 1856 C CA . ASP A 1 240 ? -4.983 -4.675 0.453 1.00 93.06 240 ASP A CA 1
ATOM 1857 C C . ASP A 1 240 ? -4.908 -5.932 -0.431 1.00 93.06 240 ASP A C 1
ATOM 1859 O O . ASP A 1 240 ? -3.884 -6.208 -1.060 1.00 93.06 240 ASP A O 1
ATOM 1863 N N . ARG A 1 241 ? -6.007 -6.687 -0.546 1.00 93.25 241 ARG A N 1
ATOM 1864 C CA . ARG A 1 241 ? -6.078 -7.864 -1.432 1.00 93.25 241 ARG A CA 1
ATOM 1865 C C . ARG A 1 241 ? -5.959 -7.486 -2.908 1.00 93.25 241 ARG A C 1
ATOM 1867 O O . ARG A 1 241 ? -5.256 -8.175 -3.653 1.00 93.25 241 ARG A O 1
ATOM 1874 N N . ALA A 1 242 ? -6.624 -6.410 -3.326 1.00 92.44 242 ALA A N 1
ATOM 1875 C CA . ALA A 1 242 ? -6.527 -5.880 -4.683 1.00 92.44 242 ALA A CA 1
ATOM 1876 C C . ALA A 1 242 ? -5.076 -5.497 -5.007 1.00 92.44 242 ALA A C 1
ATOM 1878 O O . ALA A 1 242 ? -4.521 -5.975 -5.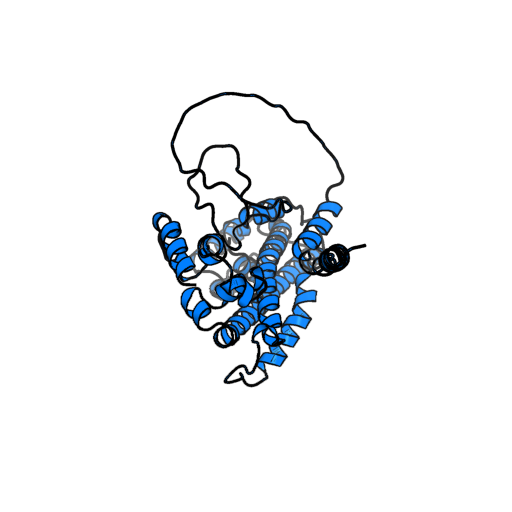998 1.00 92.44 242 ALA A O 1
ATOM 1879 N N . LYS A 1 243 ? -4.418 -4.758 -4.106 1.00 91.31 243 LYS A N 1
ATOM 1880 C CA . LYS A 1 243 ? -3.003 -4.390 -4.222 1.00 91.31 243 LYS A CA 1
ATOM 1881 C C . LYS A 1 243 ? -2.098 -5.609 -4.376 1.00 91.31 243 LYS A C 1
ATOM 1883 O O . LYS A 1 243 ? -1.267 -5.644 -5.279 1.00 91.31 243 LYS A O 1
ATOM 1888 N N . HIS A 1 244 ? -2.257 -6.627 -3.530 1.00 92.12 244 HIS A N 1
ATOM 1889 C CA . HIS A 1 244 ? -1.461 -7.853 -3.641 1.00 92.12 244 HIS A CA 1
ATOM 1890 C C . HIS A 1 244 ? -1.657 -8.546 -4.996 1.00 92.12 244 HIS A C 1
ATOM 1892 O O . HIS A 1 244 ? -0.690 -9.011 -5.598 1.00 92.12 244 HIS A O 1
ATOM 1898 N N . THR A 1 245 ? -2.892 -8.590 -5.498 1.00 92.44 245 THR A N 1
ATOM 1899 C CA . THR A 1 245 ? -3.213 -9.182 -6.807 1.00 92.44 245 THR A CA 1
ATOM 1900 C C . THR A 1 245 ? -2.519 -8.428 -7.941 1.00 92.44 245 THR A C 1
ATOM 1902 O O . THR A 1 245 ? -1.871 -9.047 -8.786 1.00 92.44 245 THR A O 1
ATOM 1905 N N . ILE A 1 246 ? -2.584 -7.096 -7.906 1.00 91.31 246 ILE A N 1
ATOM 1906 C CA . ILE A 1 246 ? -1.929 -6.197 -8.859 1.00 91.31 246 ILE A CA 1
ATOM 1907 C C . ILE A 1 246 ? -0.407 -6.365 -8.828 1.00 91.31 246 ILE A C 1
ATOM 1909 O O . ILE A 1 246 ? 0.200 -6.613 -9.867 1.00 91.31 246 ILE A O 1
ATOM 1913 N N . ILE A 1 247 ? 0.221 -6.295 -7.651 1.00 89.62 247 ILE A N 1
ATOM 1914 C CA . ILE A 1 247 ? 1.683 -6.405 -7.520 1.00 89.62 247 ILE A CA 1
ATOM 1915 C C . ILE A 1 247 ? 2.176 -7.760 -8.027 1.00 89.62 247 ILE A C 1
ATOM 1917 O O . ILE A 1 247 ? 3.175 -7.823 -8.745 1.00 89.62 247 ILE A O 1
ATOM 1921 N N . ASN A 1 248 ? 1.473 -8.844 -7.695 1.00 90.56 248 ASN A N 1
ATOM 1922 C CA . ASN A 1 248 ? 1.829 -10.179 -8.168 1.00 90.56 248 ASN A CA 1
ATOM 1923 C C . ASN A 1 248 ? 1.705 -10.285 -9.693 1.00 90.56 248 ASN A C 1
ATOM 1925 O O . ASN A 1 248 ? 2.593 -10.838 -10.346 1.00 90.56 248 ASN A O 1
ATOM 1929 N N . TYR A 1 249 ? 0.639 -9.719 -10.265 1.00 90.31 249 TYR A N 1
ATOM 1930 C CA . TYR A 1 249 ? 0.448 -9.667 -11.710 1.00 90.31 249 TYR A CA 1
ATOM 1931 C C . TYR A 1 249 ? 1.571 -8.889 -12.405 1.00 90.31 249 TYR A C 1
ATOM 1933 O O . TYR A 1 249 ? 2.271 -9.459 -13.246 1.00 90.31 249 TYR A O 1
ATOM 1941 N N . VAL A 1 250 ? 1.802 -7.639 -11.991 1.00 90.00 250 VAL A N 1
ATOM 1942 C CA . VAL A 1 250 ? 2.862 -6.767 -12.516 1.00 90.00 250 VAL A CA 1
ATOM 1943 C C . VAL A 1 250 ? 4.219 -7.453 -12.394 1.00 90.00 250 VAL A C 1
ATOM 1945 O O . VAL A 1 250 ? 4.967 -7.499 -13.363 1.00 90.00 250 VAL A O 1
ATOM 1948 N N . SER A 1 251 ? 4.528 -8.068 -11.249 1.00 87.81 251 SER A N 1
ATOM 1949 C CA . SER A 1 251 ? 5.799 -8.768 -11.044 1.00 87.81 251 SER A CA 1
ATOM 1950 C C . SER A 1 251 ? 5.993 -9.935 -12.015 1.00 87.81 251 SER A C 1
ATOM 1952 O O . SER A 1 251 ? 7.062 -10.071 -12.614 1.00 87.81 251 SER A O 1
ATOM 1954 N N . SER A 1 252 ? 4.945 -10.741 -12.220 1.00 87.44 252 SER A N 1
ATOM 1955 C CA . SER A 1 252 ? 4.996 -11.888 -13.129 1.00 87.44 252 SER A CA 1
ATOM 1956 C C . SER A 1 252 ? 5.173 -11.472 -14.590 1.00 87.44 252 SER A C 1
ATOM 1958 O O . SER A 1 252 ? 5.983 -12.066 -15.299 1.00 87.44 252 SER A O 1
ATOM 1960 N N . ARG A 1 253 ? 4.465 -10.429 -15.038 1.00 87.75 253 ARG A N 1
ATOM 1961 C CA . ARG A 1 253 ? 4.441 -10.025 -16.447 1.00 87.75 253 ARG A CA 1
ATOM 1962 C C . ARG A 1 253 ? 5.547 -9.045 -16.810 1.00 87.75 253 ARG A C 1
ATOM 1964 O O . ARG A 1 253 ? 6.097 -9.145 -17.900 1.00 87.75 253 ARG A O 1
ATOM 1971 N N . MET A 1 254 ? 5.963 -8.164 -15.903 1.00 89.50 254 MET A N 1
ATOM 1972 C CA . MET A 1 254 ? 7.012 -7.181 -16.190 1.00 89.50 254 MET A CA 1
ATOM 1973 C C . MET A 1 254 ? 8.358 -7.835 -16.528 1.00 89.50 254 MET A C 1
ATOM 1975 O O . MET A 1 254 ? 9.113 -7.311 -17.340 1.00 89.50 254 MET A O 1
ATOM 1979 N N . THR A 1 255 ? 8.639 -9.022 -15.985 1.00 87.75 255 THR A N 1
ATOM 1980 C CA . THR A 1 255 ? 9.849 -9.785 -16.339 1.00 87.75 255 THR A CA 1
ATOM 1981 C C . THR A 1 255 ? 9.886 -10.215 -17.811 1.00 87.75 255 THR A C 1
ATOM 1983 O O . THR A 1 255 ? 10.972 -10.410 -18.347 1.00 87.75 255 THR A O 1
ATOM 1986 N N . LEU A 1 256 ? 8.733 -10.314 -18.483 1.00 87.38 256 LEU A N 1
ATOM 1987 C CA . LEU A 1 256 ? 8.638 -10.597 -19.917 1.00 87.38 256 LEU A CA 1
ATOM 1988 C C . LEU A 1 256 ? 8.892 -9.340 -20.762 1.00 87.38 256 LEU A C 1
ATOM 1990 O O . LEU A 1 256 ? 9.565 -9.414 -21.787 1.00 87.38 256 LEU A O 1
ATOM 1994 N N . PHE A 1 257 ? 8.355 -8.197 -20.329 1.00 87.12 257 PHE A N 1
ATOM 1995 C CA . PHE A 1 257 ? 8.405 -6.936 -21.075 1.00 87.12 257 PHE A CA 1
ATOM 1996 C C . PHE A 1 257 ? 9.717 -6.167 -20.866 1.00 87.12 257 PHE A C 1
ATOM 1998 O O . PHE A 1 257 ? 10.287 -5.644 -21.820 1.00 87.12 257 PHE A O 1
ATOM 2005 N N . ALA A 1 258 ? 10.219 -6.129 -19.631 1.00 90.25 258 ALA A N 1
ATOM 2006 C CA . ALA A 1 258 ? 11.424 -5.405 -19.235 1.00 90.25 258 ALA A CA 1
ATOM 2007 C C . ALA A 1 258 ? 12.328 -6.263 -18.321 1.00 90.25 258 ALA A C 1
ATOM 2009 O O . ALA A 1 258 ? 12.543 -5.908 -17.155 1.00 90.25 258 ALA A O 1
ATOM 2010 N N . PRO A 1 259 ? 12.880 -7.395 -18.809 1.00 91.06 259 PRO A N 1
ATOM 2011 C CA . PRO A 1 259 ? 13.680 -8.319 -17.996 1.00 91.06 259 PRO A CA 1
ATOM 2012 C C . PRO A 1 259 ? 14.926 -7.666 -17.388 1.00 91.06 259 PRO A C 1
ATOM 2014 O O . PRO A 1 259 ? 15.216 -7.867 -16.210 1.00 91.06 259 PRO A O 1
ATOM 2017 N N . ASN A 1 260 ? 15.645 -6.856 -18.171 1.00 93.25 260 ASN A N 1
ATOM 2018 C CA . ASN A 1 260 ? 16.899 -6.233 -17.738 1.00 93.25 260 ASN A CA 1
ATOM 2019 C C . ASN A 1 260 ? 16.653 -5.194 -16.640 1.00 93.25 260 ASN A C 1
ATOM 2021 O O . ASN A 1 260 ? 17.243 -5.272 -15.566 1.00 93.25 260 ASN A O 1
ATOM 2025 N N . THR A 1 261 ? 15.728 -4.263 -16.875 1.00 91.81 261 THR A N 1
ATOM 2026 C CA . THR A 1 261 ? 15.374 -3.222 -15.904 1.00 91.81 261 THR A CA 1
ATOM 2027 C C . THR A 1 261 ? 14.802 -3.837 -14.628 1.00 91.81 261 THR A C 1
ATOM 2029 O O . THR A 1 261 ? 15.230 -3.487 -13.528 1.00 91.81 261 THR A O 1
ATOM 2032 N N . SER A 1 262 ? 13.917 -4.834 -14.756 1.00 92.50 262 SER A N 1
ATOM 2033 C CA . SER A 1 262 ? 13.352 -5.554 -13.606 1.00 92.50 262 SER A CA 1
ATOM 2034 C C . SER A 1 262 ? 14.414 -6.284 -12.786 1.00 92.50 262 SER A C 1
ATOM 2036 O O . SER A 1 262 ? 14.301 -6.334 -11.565 1.00 92.50 262 SER A O 1
ATOM 2038 N N . ALA A 1 263 ? 15.461 -6.820 -13.420 1.00 92.88 263 ALA A N 1
ATOM 2039 C CA . ALA A 1 263 ? 16.560 -7.474 -12.712 1.00 92.88 263 ALA A CA 1
ATOM 2040 C C . ALA A 1 263 ? 17.416 -6.490 -11.896 1.00 92.88 263 ALA A C 1
ATOM 2042 O O . ALA A 1 263 ? 17.981 -6.880 -10.875 1.00 92.88 263 ALA A O 1
ATOM 2043 N N . ILE A 1 264 ? 17.509 -5.227 -12.324 1.00 92.94 264 ILE A N 1
ATOM 2044 C CA . ILE A 1 264 ? 18.328 -4.204 -11.659 1.00 92.94 264 ILE A CA 1
ATOM 2045 C C . ILE A 1 264 ? 17.562 -3.543 -10.511 1.00 92.94 264 ILE A C 1
ATOM 2047 O O . ILE A 1 264 ? 18.068 -3.486 -9.389 1.00 92.94 264 ILE A O 1
ATOM 2051 N N . VAL A 1 265 ? 16.357 -3.030 -10.779 1.00 91.75 265 VAL A N 1
ATOM 2052 C CA . VAL A 1 265 ? 15.601 -2.210 -9.810 1.00 91.75 265 VAL A CA 1
ATOM 2053 C C . VAL A 1 265 ? 14.406 -2.931 -9.187 1.00 91.75 265 VAL A C 1
ATOM 2055 O O . VAL A 1 265 ? 13.841 -2.437 -8.215 1.00 91.75 265 VAL A O 1
ATOM 2058 N N . GLY A 1 266 ? 14.042 -4.110 -9.694 1.00 91.75 266 GLY A N 1
ATOM 2059 C CA . GLY A 1 266 ? 12.836 -4.845 -9.312 1.00 91.75 266 GLY A CA 1
ATOM 2060 C C . GLY A 1 266 ? 11.635 -4.510 -10.200 1.00 91.75 266 GLY A C 1
ATOM 2061 O O . GLY A 1 266 ? 11.505 -3.397 -10.704 1.00 91.75 266 GLY A O 1
ATOM 2062 N N . SER A 1 267 ? 10.725 -5.472 -10.371 1.00 91.25 267 SER A N 1
ATOM 2063 C CA . SER A 1 267 ? 9.588 -5.367 -11.299 1.00 91.25 267 SER A CA 1
ATOM 2064 C C . SER A 1 267 ? 8.637 -4.203 -10.996 1.00 91.25 267 SER A C 1
ATOM 2066 O O . SER A 1 267 ? 8.190 -3.523 -11.913 1.00 91.25 267 SER A O 1
ATOM 2068 N N . THR A 1 268 ? 8.336 -3.945 -9.719 1.00 88.38 268 THR A N 1
ATOM 2069 C CA . THR A 1 268 ? 7.430 -2.855 -9.313 1.00 88.38 268 THR A CA 1
ATOM 2070 C C . THR A 1 268 ? 8.046 -1.484 -9.588 1.00 88.38 268 THR A C 1
ATOM 2072 O O . THR A 1 268 ? 7.406 -0.628 -10.188 1.00 88.38 268 THR A O 1
ATOM 2075 N N . THR A 1 269 ? 9.314 -1.282 -9.217 1.00 90.50 269 THR A N 1
ATOM 2076 C CA . THR A 1 269 ? 10.021 -0.025 -9.501 1.00 90.50 269 THR A CA 1
ATOM 2077 C C . THR A 1 269 ? 10.208 0.170 -11.004 1.00 90.50 269 THR A C 1
ATOM 2079 O O . THR A 1 269 ? 9.998 1.273 -11.497 1.00 90.50 269 THR A O 1
ATOM 2082 N N . ALA A 1 270 ? 10.516 -0.894 -11.753 1.00 92.06 270 ALA A N 1
ATOM 2083 C CA . ALA A 1 270 ? 10.592 -0.834 -13.210 1.00 92.06 270 ALA A CA 1
ATOM 2084 C C . ALA A 1 270 ? 9.259 -0.378 -13.826 1.00 92.06 270 ALA A C 1
ATOM 2086 O O . ALA A 1 270 ? 9.260 0.519 -14.661 1.00 92.06 270 ALA A O 1
ATOM 2087 N N . ALA A 1 271 ? 8.125 -0.916 -13.364 1.00 89.69 271 ALA A N 1
ATOM 2088 C CA . ALA A 1 271 ? 6.800 -0.490 -13.816 1.00 89.69 271 ALA A CA 1
ATOM 2089 C C . ALA A 1 271 ? 6.506 0.986 -13.534 1.00 89.69 271 ALA A C 1
ATOM 2091 O O . ALA A 1 271 ? 5.987 1.673 -14.409 1.00 89.69 271 ALA A O 1
ATOM 2092 N N . GLN A 1 272 ? 6.896 1.495 -12.362 1.00 88.94 272 GLN A N 1
ATOM 2093 C CA . GLN A 1 272 ? 6.747 2.917 -12.028 1.00 88.94 272 GLN A CA 1
ATOM 2094 C C . GLN A 1 272 ? 7.583 3.808 -12.950 1.00 88.94 272 GLN A C 1
ATOM 2096 O O . GLN A 1 272 ? 7.089 4.808 -13.463 1.00 88.94 272 GLN A O 1
ATOM 2101 N N . MET A 1 273 ? 8.840 3.430 -13.187 1.00 90.00 273 MET A N 1
ATOM 2102 C CA . MET A 1 273 ? 9.751 4.199 -14.034 1.00 90.00 273 MET A CA 1
ATOM 2103 C C . MET A 1 273 ? 9.298 4.207 -15.494 1.00 90.00 273 MET A C 1
ATOM 2105 O O . MET A 1 273 ? 9.325 5.253 -16.132 1.00 90.00 273 MET A O 1
ATOM 2109 N N . ILE A 1 274 ? 8.854 3.058 -16.004 1.00 90.44 274 ILE A N 1
ATOM 2110 C CA . ILE A 1 274 ? 8.344 2.909 -17.369 1.00 90.44 274 ILE A CA 1
ATOM 2111 C C . ILE A 1 274 ? 7.053 3.710 -17.562 1.00 90.44 274 ILE A C 1
ATOM 2113 O O . ILE A 1 274 ? 6.930 4.418 -18.557 1.00 90.44 274 ILE A O 1
ATOM 2117 N N . GLY A 1 275 ? 6.115 3.619 -16.614 1.00 86.25 275 GLY A N 1
ATOM 2118 C CA . GLY A 1 275 ? 4.858 4.362 -16.677 1.00 86.25 275 GLY A CA 1
ATOM 2119 C C . GLY A 1 275 ? 5.078 5.866 -16.678 1.00 86.25 275 GLY A C 1
ATOM 2120 O O . GLY A 1 275 ? 4.594 6.561 -17.563 1.00 86.25 275 GLY A O 1
ATOM 2121 N N . PHE A 1 276 ? 5.905 6.353 -15.752 1.00 86.81 276 PHE A N 1
ATOM 2122 C CA . PHE A 1 276 ? 6.234 7.774 -15.670 1.00 86.81 276 PHE A CA 1
ATOM 2123 C C . PHE A 1 276 ? 7.001 8.280 -16.898 1.00 86.81 276 PHE A C 1
ATOM 2125 O O . PHE A 1 276 ? 6.849 9.428 -17.297 1.00 86.81 276 PHE A O 1
ATOM 2132 N N . ALA A 1 277 ? 7.838 7.439 -17.507 1.00 87.19 277 ALA A N 1
ATOM 2133 C CA . ALA A 1 277 ? 8.596 7.816 -18.691 1.00 87.19 277 ALA A CA 1
ATOM 2134 C C . ALA A 1 277 ? 7.781 7.774 -19.996 1.00 87.19 277 ALA A C 1
ATOM 2136 O O . ALA A 1 277 ? 8.346 8.050 -21.053 1.00 87.19 277 ALA A O 1
ATOM 2137 N N . GLY A 1 278 ? 6.491 7.414 -19.951 1.00 83.75 278 GLY A N 1
ATOM 2138 C CA . GLY A 1 278 ? 5.653 7.270 -21.146 1.00 83.75 278 GLY A CA 1
ATOM 2139 C C . GLY A 1 278 ? 6.007 6.043 -21.993 1.00 83.75 278 GLY A C 1
ATOM 2140 O O . GLY A 1 278 ? 5.715 5.998 -23.184 1.00 83.75 278 GLY A O 1
ATOM 2141 N N . GLY A 1 279 ? 6.673 5.049 -21.399 1.00 87.88 279 GLY A N 1
ATOM 2142 C CA . GLY A 1 279 ? 7.062 3.811 -22.063 1.00 87.88 279 GLY A CA 1
ATOM 2143 C C . GLY A 1 279 ? 8.541 3.449 -21.913 1.00 87.88 279 GLY A C 1
ATOM 2144 O O . GLY A 1 279 ? 9.342 4.168 -21.314 1.00 87.88 279 GLY A O 1
ATOM 2145 N N . LEU A 1 280 ? 8.921 2.308 -22.487 1.00 89.00 280 LEU A N 1
ATOM 2146 C CA . LEU A 1 280 ? 10.300 1.818 -22.515 1.00 89.00 280 LEU A CA 1
ATOM 2147 C C . LEU A 1 280 ? 11.178 2.695 -23.412 1.00 89.00 280 LEU A C 1
ATOM 2149 O O . LEU A 1 280 ? 12.321 2.984 -23.066 1.00 89.00 280 LEU A O 1
ATOM 2153 N N . SER A 1 281 ? 10.635 3.149 -24.541 1.00 89.44 281 SER A N 1
ATOM 2154 C CA . SER A 1 281 ? 11.278 4.072 -25.473 1.00 89.44 281 SER A CA 1
ATOM 2155 C C . SER A 1 281 ? 11.544 5.425 -24.824 1.00 89.44 281 SER A C 1
ATOM 2157 O O . SER A 1 281 ? 12.609 6.007 -25.030 1.00 89.44 281 SER A O 1
ATOM 2159 N N . GLY A 1 282 ? 10.591 5.920 -24.029 1.00 89.06 282 GLY A N 1
ATOM 2160 C CA . GLY A 1 282 ? 10.757 7.140 -23.246 1.00 89.06 282 GLY A CA 1
ATOM 2161 C C . GLY A 1 282 ? 11.845 6.975 -22.190 1.00 89.06 282 GLY A C 1
ATOM 2162 O O . GLY A 1 282 ? 12.785 7.768 -22.151 1.00 89.06 282 GLY A O 1
ATOM 2163 N N . LEU A 1 283 ? 11.803 5.876 -21.428 1.00 90.94 283 LEU A N 1
ATOM 2164 C CA . LEU A 1 283 ? 12.814 5.573 -20.412 1.00 90.94 283 LEU A CA 1
ATOM 2165 C C . LEU A 1 283 ? 14.224 5.447 -21.012 1.00 90.94 283 LEU A C 1
ATOM 2167 O O . LEU A 1 283 ? 15.175 5.974 -20.446 1.00 90.94 283 LEU A O 1
ATOM 2171 N N . ALA A 1 284 ? 14.362 4.820 -22.183 1.00 91.94 284 ALA A N 1
ATOM 2172 C CA . ALA A 1 284 ? 15.646 4.646 -22.864 1.00 91.94 284 ALA A CA 1
ATOM 2173 C C . ALA A 1 284 ? 16.265 5.962 -23.373 1.00 91.94 284 ALA A C 1
ATOM 2175 O O . ALA A 1 284 ? 17.482 6.044 -23.540 1.00 91.94 284 ALA A O 1
ATOM 2176 N N . LYS A 1 285 ? 15.447 6.987 -23.641 1.00 93.12 285 LYS A N 1
ATOM 2177 C CA . LYS A 1 285 ? 15.915 8.322 -24.054 1.00 93.12 285 LYS A CA 1
ATOM 2178 C C . LYS A 1 285 ? 16.270 9.215 -22.863 1.00 93.12 285 LYS A C 1
ATOM 2180 O O . LYS A 1 285 ? 16.952 10.221 -23.053 1.00 93.12 285 LYS A O 1
ATOM 2185 N N . MET A 1 286 ? 15.809 8.881 -21.656 1.00 92.38 286 MET A N 1
ATOM 2186 C CA . MET A 1 286 ? 16.080 9.681 -20.465 1.00 92.38 286 MET A CA 1
ATOM 2187 C C . MET A 1 286 ? 17.545 9.540 -20.028 1.00 92.38 286 MET A C 1
ATOM 2189 O O . MET A 1 286 ? 18.048 8.425 -19.890 1.00 92.38 286 MET A O 1
ATOM 2193 N N . PRO A 1 287 ? 18.251 10.650 -19.752 1.00 93.44 2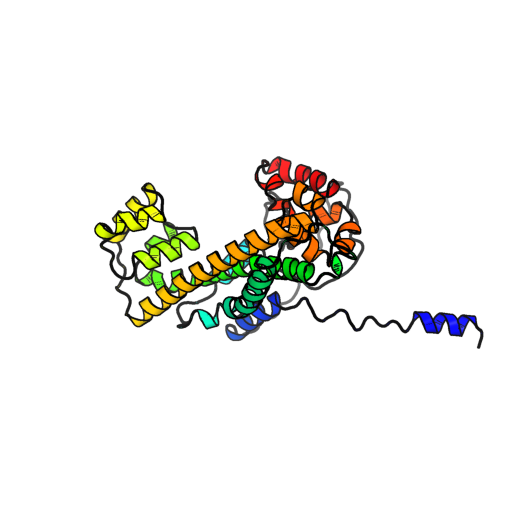87 PRO A N 1
ATOM 2194 C CA . PRO A 1 287 ? 19.611 10.577 -19.243 1.00 93.44 287 PRO A CA 1
ATOM 2195 C C . PRO A 1 287 ? 19.624 10.052 -17.800 1.00 93.44 287 PRO A C 1
ATOM 2197 O O . PRO A 1 287 ? 18.727 10.333 -17.002 1.00 93.44 287 PRO A O 1
ATOM 2200 N N . ALA A 1 288 ? 20.693 9.345 -17.428 1.00 89.56 288 ALA A N 1
ATOM 2201 C CA . ALA A 1 288 ? 20.832 8.715 -16.110 1.00 89.56 288 ALA A CA 1
ATOM 2202 C C . ALA A 1 288 ? 20.696 9.693 -14.923 1.00 89.56 288 ALA A C 1
ATOM 2204 O O . ALA A 1 288 ? 20.246 9.307 -13.841 1.00 89.56 288 ALA A O 1
ATOM 2205 N N . CYS A 1 289 ? 21.055 10.970 -15.104 1.00 87.00 289 CYS A N 1
ATOM 2206 C CA . CYS A 1 289 ? 20.850 12.000 -14.084 1.00 87.00 289 CYS A CA 1
ATOM 2207 C C . CYS A 1 289 ? 19.361 12.183 -13.745 1.00 87.00 289 CYS A C 1
ATOM 2209 O O . CYS A 1 289 ? 19.013 12.210 -12.563 1.00 87.00 289 CYS A O 1
ATOM 2211 N N . ASN A 1 290 ? 18.486 12.189 -14.754 1.00 88.81 290 ASN A N 1
ATOM 2212 C CA . ASN A 1 290 ? 17.039 12.329 -14.583 1.00 88.81 290 ASN A CA 1
ATOM 2213 C C . ASN A 1 290 ? 16.428 11.059 -13.981 1.00 88.81 290 ASN A C 1
ATOM 2215 O O . ASN A 1 290 ? 15.566 11.145 -13.109 1.00 88.81 290 ASN A O 1
ATOM 2219 N N . ILE A 1 291 ? 16.945 9.884 -14.358 1.00 90.69 291 ILE A N 1
ATOM 2220 C CA . ILE A 1 291 ? 16.525 8.587 -13.802 1.00 90.69 291 ILE A CA 1
ATOM 2221 C C . ILE A 1 291 ? 16.709 8.547 -12.276 1.00 90.69 291 ILE A C 1
ATOM 2223 O O . ILE A 1 291 ? 15.857 8.029 -11.554 1.00 90.69 291 ILE A O 1
ATOM 2227 N N . SER A 1 292 ? 17.797 9.127 -11.757 1.00 86.94 292 SER A N 1
ATOM 2228 C CA . SER A 1 292 ? 18.073 9.123 -10.314 1.00 86.94 292 SER A CA 1
ATOM 2229 C C . SER A 1 292 ? 17.040 9.902 -9.487 1.00 86.94 292 SER A C 1
ATOM 2231 O O . SER A 1 292 ? 16.758 9.529 -8.348 1.00 86.94 292 SER A O 1
ATOM 2233 N N . GLY A 1 293 ? 16.456 10.955 -10.065 1.00 85.62 293 GLY A N 1
ATOM 2234 C CA . GLY A 1 293 ? 15.411 11.778 -9.455 1.00 85.62 293 GLY A CA 1
ATOM 2235 C C . GLY A 1 293 ? 13.996 11.444 -9.932 1.00 85.62 293 GLY A C 1
ATOM 2236 O O . GLY A 1 293 ? 13.064 12.167 -9.581 1.00 85.62 293 GLY A O 1
ATOM 2237 N N . LEU A 1 294 ? 13.811 10.385 -10.725 1.00 87.25 294 LEU A N 1
ATOM 2238 C CA . LEU A 1 294 ? 12.529 10.081 -11.356 1.00 87.25 294 LEU A CA 1
ATOM 2239 C C . LEU A 1 294 ? 11.452 9.779 -10.309 1.00 87.25 294 LEU A C 1
ATOM 2241 O O . LEU A 1 294 ? 11.667 8.982 -9.391 1.00 87.25 294 LEU A O 1
ATOM 2245 N N . GLY A 1 295 ? 10.302 10.442 -10.426 1.00 79.75 295 GLY A N 1
ATOM 2246 C CA . GLY A 1 295 ? 9.227 10.358 -9.436 1.00 79.75 295 GLY A CA 1
ATOM 2247 C C . GLY A 1 295 ? 9.534 11.050 -8.103 1.00 79.75 295 GLY A C 1
ATOM 2248 O O . GLY A 1 295 ? 8.742 10.936 -7.169 1.00 79.75 295 GLY A O 1
ATOM 2249 N N . SER A 1 296 ? 10.667 11.758 -7.973 1.00 79.94 296 SER A N 1
ATOM 2250 C CA . SER A 1 296 ? 10.913 12.579 -6.786 1.00 79.94 296 SER A CA 1
ATOM 2251 C C . SER A 1 296 ? 10.023 13.816 -6.830 1.00 79.94 296 SER A C 1
ATOM 2253 O O . SER A 1 296 ? 10.084 14.624 -7.753 1.00 79.94 296 SER A O 1
ATOM 2255 N N . LYS A 1 297 ? 9.160 13.950 -5.826 1.00 66.38 297 LYS A N 1
ATOM 2256 C CA . LYS A 1 297 ? 8.275 15.106 -5.693 1.00 66.38 297 LYS A CA 1
ATOM 2257 C C . LYS A 1 297 ? 9.036 16.279 -5.083 1.00 66.38 297 LYS A C 1
ATOM 2259 O O . LYS A 1 297 ? 9.841 16.100 -4.162 1.00 66.38 297 LYS A O 1
ATOM 2264 N N . ARG A 1 298 ? 8.780 17.495 -5.573 1.00 55.38 298 ARG A N 1
ATOM 2265 C CA . ARG A 1 298 ? 9.450 18.712 -5.096 1.00 55.38 298 ARG A CA 1
ATOM 2266 C C . ARG A 1 298 ? 9.029 18.977 -3.650 1.00 55.38 298 ARG A C 1
ATOM 2268 O O . ARG A 1 298 ? 7.910 19.397 -3.376 1.00 55.38 298 ARG A O 1
ATOM 2275 N N . ARG A 1 299 ? 9.927 18.756 -2.687 1.00 53.47 299 ARG A N 1
ATOM 2276 C CA . ARG A 1 299 ? 9.693 19.229 -1.317 1.00 53.47 299 ARG A CA 1
ATOM 2277 C C . ARG A 1 299 ? 9.780 20.752 -1.320 1.00 53.47 299 ARG A C 1
ATOM 2279 O O . ARG A 1 299 ? 10.861 21.295 -1.535 1.00 53.47 299 ARG A O 1
ATOM 2286 N N . ALA A 1 300 ? 8.657 21.430 -1.074 1.00 47.38 300 ALA A N 1
ATOM 2287 C CA . ALA A 1 300 ? 8.663 22.854 -0.757 1.00 47.38 300 ALA A CA 1
ATOM 2288 C C . ALA A 1 300 ? 9.669 23.085 0.380 1.00 47.38 300 ALA A C 1
ATOM 2290 O O . ALA A 1 300 ? 9.575 22.446 1.431 1.00 47.38 300 ALA A O 1
ATOM 2291 N N . ALA A 1 301 ? 10.675 23.924 0.130 1.00 45.34 301 ALA A N 1
ATOM 2292 C CA . ALA A 1 301 ? 11.719 24.237 1.090 1.00 45.34 301 ALA A CA 1
ATOM 2293 C C . ALA A 1 301 ? 11.072 24.859 2.334 1.00 45.34 301 ALA A C 1
ATOM 2295 O O . ALA A 1 301 ? 10.712 26.033 2.339 1.00 45.34 301 ALA A O 1
ATOM 2296 N N . VAL A 1 302 ? 10.880 24.059 3.383 1.00 46.59 302 VAL A N 1
ATOM 2297 C CA . VAL A 1 302 ? 10.456 24.577 4.682 1.00 46.59 302 VAL A CA 1
ATOM 2298 C C . VAL A 1 302 ? 11.600 25.450 5.188 1.00 46.59 302 VAL A C 1
ATOM 2300 O O . VAL A 1 302 ? 12.711 24.973 5.409 1.00 46.59 302 VAL A O 1
ATOM 2303 N N . THR A 1 303 ? 11.313 26.744 5.298 1.00 48.81 303 THR A N 1
ATOM 2304 C CA . THR A 1 303 ? 12.213 27.887 5.512 1.00 48.81 303 THR A CA 1
ATOM 2305 C C . THR A 1 303 ? 12.914 27.909 6.879 1.00 48.81 303 THR A C 1
ATOM 2307 O O . THR A 1 303 ? 13.122 28.976 7.445 1.00 48.81 303 THR A O 1
ATOM 2310 N N . LEU A 1 304 ? 13.297 26.768 7.462 1.00 45.47 304 LEU A N 1
ATOM 2311 C CA . LEU A 1 304 ? 14.123 26.786 8.671 1.00 45.47 304 LEU A CA 1
ATOM 2312 C C . LEU A 1 304 ? 14.958 25.507 8.843 1.00 45.47 304 LEU A C 1
ATOM 2314 O O . LEU A 1 304 ? 14.482 24.486 9.323 1.00 45.47 304 LEU A O 1
ATOM 2318 N N . ALA A 1 305 ? 16.226 25.614 8.442 1.00 49.59 305 ALA A N 1
ATOM 2319 C CA . ALA A 1 305 ? 17.389 24.937 9.019 1.00 49.59 305 ALA A CA 1
ATOM 2320 C C . ALA A 1 305 ? 17.275 23.429 9.349 1.00 49.59 305 ALA A C 1
ATOM 2322 O O . ALA A 1 305 ? 17.320 23.038 10.510 1.00 49.59 305 ALA A O 1
ATOM 2323 N N . SER A 1 306 ? 17.274 22.571 8.323 1.00 42.94 306 SER A N 1
ATOM 2324 C CA . SER A 1 306 ? 18.010 21.291 8.357 1.00 42.94 306 SER A CA 1
ATOM 2325 C C . SER A 1 306 ? 18.112 20.699 6.944 1.00 42.94 306 SER A C 1
ATOM 2327 O O . SER A 1 306 ? 17.194 20.033 6.468 1.00 42.94 306 SER A O 1
ATOM 2329 N N . ASN A 1 307 ? 19.237 20.919 6.257 1.00 48.34 307 ASN A N 1
ATOM 2330 C CA . ASN A 1 307 ? 19.531 20.356 4.928 1.00 48.34 307 ASN A CA 1
ATOM 2331 C C . ASN A 1 307 ? 19.925 18.857 4.982 1.00 48.34 307 ASN A C 1
ATOM 2333 O O . ASN A 1 307 ? 20.687 18.374 4.154 1.00 48.34 307 ASN A O 1
ATOM 2337 N N . THR A 1 308 ? 19.469 18.111 5.992 1.00 51.50 308 THR A N 1
ATOM 2338 C CA . THR A 1 308 ? 20.002 16.779 6.339 1.00 51.50 308 THR A CA 1
ATOM 2339 C C . THR A 1 308 ? 19.250 15.611 5.691 1.00 51.50 308 THR A C 1
ATOM 2341 O O . THR A 1 308 ? 19.556 14.453 5.963 1.00 51.50 308 THR A O 1
ATOM 2344 N N . GLY A 1 309 ? 18.271 15.883 4.823 1.00 58.34 309 GLY A N 1
ATOM 2345 C CA . GLY A 1 309 ? 17.507 14.857 4.112 1.00 58.34 309 GLY A CA 1
ATOM 2346 C C . GLY A 1 309 ? 17.915 14.727 2.646 1.00 58.34 309 GLY A C 1
ATOM 2347 O O . GLY A 1 309 ? 18.065 15.728 1.951 1.00 58.34 309 GLY A O 1
ATOM 2348 N N . ILE A 1 310 ? 18.019 13.492 2.144 1.00 63.56 310 ILE A N 1
ATOM 2349 C CA . ILE A 1 310 ? 18.153 13.224 0.702 1.00 63.56 310 ILE A CA 1
ATOM 2350 C C . ILE A 1 310 ? 16.939 13.841 -0.003 1.00 63.56 310 ILE A C 1
ATOM 2352 O O . ILE A 1 310 ? 15.813 13.405 0.240 1.00 63.56 310 ILE A O 1
ATOM 2356 N N . ARG A 1 311 ? 17.166 14.867 -0.835 1.00 62.28 311 ARG A N 1
ATOM 2357 C CA . ARG A 1 311 ? 16.106 15.615 -1.538 1.00 62.28 311 ARG A CA 1
ATOM 2358 C C . ARG A 1 311 ? 15.463 14.812 -2.674 1.00 62.28 311 ARG A C 1
ATOM 2360 O O . ARG A 1 311 ? 14.278 14.973 -2.930 1.00 62.28 311 ARG A O 1
ATOM 2367 N N . HIS A 1 312 ? 16.213 13.901 -3.292 1.00 68.50 312 HIS A N 1
ATOM 2368 C CA . HIS A 1 312 ? 15.755 13.063 -4.404 1.00 68.50 312 HIS A CA 1
ATOM 2369 C C . HIS A 1 312 ? 15.221 11.712 -3.905 1.00 68.50 312 HIS A C 1
ATOM 2371 O O . HIS A 1 312 ? 15.867 10.683 -4.062 1.00 68.50 312 HIS A O 1
ATOM 2377 N N . GLN A 1 313 ? 14.060 11.695 -3.250 1.00 77.81 313 GLN A N 1
ATOM 2378 C CA . GLN A 1 313 ? 13.374 10.444 -2.884 1.00 77.81 313 GLN A CA 1
ATOM 2379 C C . GLN A 1 313 ? 12.354 10.103 -3.976 1.00 77.81 313 GLN A C 1
ATOM 2381 O O . GLN A 1 313 ? 11.186 10.451 -3.859 1.00 77.81 313 GLN A O 1
ATOM 2386 N N . GLY A 1 314 ? 12.835 9.528 -5.082 1.00 85.44 314 GLY A N 1
ATOM 2387 C CA . GLY A 1 314 ? 12.006 9.066 -6.205 1.00 85.44 314 GLY A CA 1
ATOM 2388 C C . GLY A 1 314 ? 11.793 7.549 -6.207 1.00 85.44 314 GLY A C 1
ATOM 2389 O O . GLY A 1 314 ? 12.146 6.870 -5.243 1.00 85.44 314 GLY A O 1
ATOM 2390 N N . PHE A 1 315 ? 11.301 6.984 -7.312 1.00 89.12 315 PHE A N 1
ATOM 2391 C CA . PHE A 1 315 ? 11.032 5.539 -7.427 1.00 89.12 315 PHE A CA 1
ATOM 2392 C C . PHE A 1 315 ? 12.265 4.682 -7.111 1.00 89.12 315 PHE A C 1
ATOM 2394 O O . PHE A 1 315 ? 12.180 3.658 -6.432 1.00 89.12 315 PHE A O 1
ATOM 2401 N N . LEU A 1 316 ? 13.445 5.142 -7.539 1.00 90.06 316 LEU A N 1
ATOM 2402 C CA . LEU A 1 316 ? 14.707 4.452 -7.292 1.00 90.06 316 LEU A CA 1
ATOM 2403 C C . LEU A 1 316 ? 15.071 4.400 -5.800 1.00 90.06 316 LEU A C 1
ATOM 2405 O O . LEU A 1 316 ? 15.684 3.433 -5.352 1.00 90.06 316 LEU A O 1
ATOM 2409 N N . PHE A 1 317 ? 14.680 5.407 -5.016 1.00 89.31 317 PHE A N 1
ATOM 2410 C CA . PHE A 1 317 ? 14.933 5.444 -3.574 1.00 89.31 317 PHE A CA 1
ATOM 2411 C C . PHE A 1 317 ? 14.159 4.346 -2.832 1.00 89.31 317 PHE A C 1
ATOM 2413 O O . PHE A 1 317 ? 14.678 3.756 -1.879 1.00 89.31 317 PHE A O 1
ATOM 2420 N N . ASP A 1 318 ? 12.946 4.045 -3.300 1.00 85.31 318 ASP A N 1
ATOM 2421 C CA . ASP A 1 318 ? 12.082 2.996 -2.755 1.00 85.31 318 ASP A CA 1
ATOM 2422 C C . ASP A 1 318 ? 12.360 1.600 -3.316 1.00 85.31 318 ASP A C 1
ATOM 2424 O O . ASP A 1 318 ? 11.796 0.614 -2.831 1.00 85.31 318 ASP A O 1
ATOM 2428 N N . SER A 1 319 ? 13.273 1.492 -4.282 1.00 90.44 319 SER A N 1
ATOM 2429 C CA . SER A 1 319 ? 13.699 0.203 -4.813 1.00 90.44 319 SER A CA 1
ATOM 2430 C C . SER A 1 319 ? 14.307 -0.688 -3.715 1.00 90.44 319 SER A C 1
ATOM 2432 O O . SER A 1 319 ? 14.981 -0.203 -2.793 1.00 90.44 319 SER A O 1
ATOM 2434 N N . PRO A 1 320 ? 14.123 -2.017 -3.800 1.00 88.12 320 PRO A N 1
ATOM 2435 C CA . PRO A 1 320 ? 14.658 -2.956 -2.819 1.00 88.12 320 PRO A CA 1
ATOM 2436 C C . PRO A 1 320 ? 16.185 -2.868 -2.680 1.00 88.12 320 PRO A C 1
ATOM 2438 O O . PRO A 1 320 ? 16.696 -3.028 -1.572 1.00 88.12 320 PRO A O 1
ATOM 2441 N N . ILE A 1 321 ? 16.904 -2.563 -3.767 1.00 91.31 321 ILE A N 1
ATOM 2442 C CA . ILE A 1 321 ? 18.367 -2.436 -3.760 1.00 91.31 321 ILE A CA 1
ATOM 2443 C C . ILE A 1 321 ? 18.842 -1.196 -2.989 1.00 91.31 321 ILE A C 1
ATOM 2445 O O . ILE A 1 321 ? 19.800 -1.290 -2.227 1.00 91.31 321 ILE A O 1
ATOM 2449 N N . ILE A 1 322 ? 18.159 -0.050 -3.114 1.00 91.75 322 ILE A N 1
ATOM 2450 C CA . ILE A 1 322 ? 18.544 1.186 -2.411 1.00 91.75 322 ILE A CA 1
ATOM 2451 C C . ILE A 1 322 ? 18.055 1.192 -0.958 1.00 91.75 322 ILE A C 1
ATOM 2453 O O . ILE A 1 322 ? 18.739 1.719 -0.076 1.00 91.75 322 ILE A O 1
ATOM 2457 N N . ARG A 1 323 ? 16.905 0.571 -0.664 1.00 89.00 323 ARG A N 1
ATOM 2458 C CA . ARG A 1 323 ? 16.349 0.513 0.699 1.00 89.00 323 ARG A CA 1
ATOM 2459 C C . ARG A 1 323 ? 17.280 -0.151 1.714 1.00 89.00 323 ARG A C 1
ATOM 2461 O O . ARG A 1 323 ? 17.288 0.275 2.866 1.00 89.00 323 ARG A O 1
ATOM 2468 N N . GLN A 1 324 ? 18.071 -1.134 1.288 1.00 89.62 324 GLN A N 1
ATOM 2469 C CA . GLN A 1 324 ? 19.007 -1.874 2.146 1.00 89.62 324 GLN A CA 1
ATOM 2470 C C . GLN A 1 324 ? 20.304 -1.106 2.453 1.00 89.62 324 GLN A C 1
ATOM 2472 O O . GLN A 1 324 ? 21.065 -1.503 3.333 1.00 89.62 324 GLN A O 1
ATOM 2477 N N . ILE A 1 325 ? 20.571 -0.012 1.737 1.00 91.25 325 ILE A N 1
ATOM 2478 C CA . ILE A 1 325 ? 21.820 0.744 1.847 1.00 91.25 325 ILE A CA 1
ATOM 2479 C C . ILE A 1 325 ? 21.709 1.781 2.981 1.00 91.25 325 ILE A C 1
ATOM 2481 O O . ILE A 1 325 ? 20.657 2.412 3.128 1.00 91.25 325 ILE A O 1
ATOM 2485 N N . PRO A 1 326 ? 22.776 2.016 3.772 1.00 89.81 326 PRO A N 1
ATOM 2486 C CA . PRO A 1 326 ? 22.809 3.090 4.766 1.00 89.81 326 PRO A CA 1
ATOM 2487 C C . PRO A 1 326 ? 22.531 4.465 4.149 1.00 89.81 326 PRO A C 1
ATOM 2489 O O . PRO A 1 326 ? 22.972 4.744 3.032 1.00 89.81 326 PRO A O 1
ATOM 2492 N N . THR A 1 327 ? 21.839 5.342 4.882 1.00 85.94 327 THR A N 1
ATOM 2493 C CA . THR A 1 327 ? 21.392 6.669 4.407 1.00 85.94 327 THR A CA 1
ATOM 2494 C C . THR A 1 327 ? 22.502 7.481 3.750 1.00 85.94 327 THR A C 1
ATOM 2496 O O . THR A 1 327 ? 22.286 8.057 2.688 1.00 85.94 327 THR A O 1
ATOM 2499 N N . ASP A 1 328 ? 23.706 7.439 4.307 1.00 87.50 328 ASP A N 1
ATOM 2500 C CA . ASP A 1 328 ? 24.841 8.259 3.873 1.00 87.50 328 ASP A CA 1
ATOM 2501 C C . ASP A 1 328 ? 25.371 7.849 2.488 1.00 87.50 328 ASP A C 1
ATOM 2503 O O . ASP A 1 328 ? 25.972 8.646 1.767 1.00 87.50 328 ASP A O 1
ATOM 2507 N N . LEU A 1 329 ? 25.125 6.598 2.085 1.00 90.44 329 LEU A N 1
ATOM 2508 C CA . LEU A 1 329 ? 25.571 6.038 0.808 1.00 90.44 329 LEU A CA 1
ATOM 2509 C C . LEU A 1 329 ? 24.455 5.955 -0.236 1.00 90.44 329 LEU A C 1
ATOM 2511 O O . LEU A 1 329 ? 24.751 5.730 -1.413 1.00 90.44 329 LEU A O 1
ATOM 2515 N N . LYS A 1 330 ? 23.190 6.173 0.152 1.00 89.06 330 LYS A N 1
ATOM 2516 C CA . LYS A 1 330 ? 22.038 6.039 -0.753 1.00 89.06 330 LYS A CA 1
ATOM 2517 C C . LYS A 1 330 ? 22.154 6.928 -1.985 1.00 89.06 330 LYS A C 1
ATOM 2519 O O . LYS A 1 330 ? 21.903 6.447 -3.080 1.00 89.06 330 LYS A O 1
ATOM 2524 N N . LEU A 1 331 ? 22.600 8.178 -1.841 1.00 87.25 331 LEU A N 1
ATOM 2525 C CA . LEU A 1 331 ? 22.718 9.097 -2.980 1.00 87.25 331 LEU A CA 1
ATOM 2526 C C . LEU A 1 331 ? 23.736 8.603 -4.023 1.00 87.25 331 LEU A C 1
ATOM 2528 O O . LEU A 1 331 ? 23.463 8.614 -5.222 1.00 87.25 331 LEU A O 1
ATOM 2532 N N . LYS A 1 332 ? 24.901 8.127 -3.567 1.00 90.38 332 LYS A N 1
ATOM 2533 C CA . LYS A 1 332 ? 25.930 7.556 -4.451 1.00 90.38 332 LYS A CA 1
ATOM 2534 C C . LYS A 1 332 ? 25.421 6.282 -5.118 1.00 90.38 332 LYS A C 1
ATOM 2536 O O . LYS A 1 332 ? 25.563 6.130 -6.327 1.00 90.38 332 LYS A O 1
ATOM 2541 N N . ALA A 1 333 ? 24.790 5.402 -4.343 1.00 91.62 333 ALA A N 1
ATOM 2542 C CA . ALA A 1 333 ? 24.217 4.167 -4.856 1.00 91.62 333 ALA A CA 1
ATOM 2543 C C . ALA A 1 333 ? 23.133 4.432 -5.908 1.00 91.62 333 ALA A C 1
ATOM 2545 O O . ALA A 1 333 ? 23.165 3.824 -6.970 1.00 91.62 333 ALA A O 1
ATOM 2546 N N . MET A 1 334 ? 22.236 5.388 -5.666 1.00 91.31 334 MET A N 1
ATOM 2547 C CA . MET A 1 334 ? 21.206 5.786 -6.623 1.00 91.31 334 MET A CA 1
ATOM 2548 C C . MET A 1 334 ? 21.796 6.262 -7.949 1.00 91.31 334 MET A C 1
ATOM 2550 O O . MET A 1 334 ? 21.349 5.813 -8.996 1.00 91.31 334 MET A O 1
ATOM 2554 N N . ARG A 1 335 ? 22.826 7.119 -7.929 1.00 90.81 335 ARG A N 1
ATOM 2555 C CA . ARG A 1 335 ? 23.495 7.577 -9.161 1.00 90.81 335 ARG A CA 1
ATOM 2556 C C . ARG A 1 335 ? 24.114 6.416 -9.941 1.00 90.81 335 ARG A C 1
ATOM 2558 O O . ARG A 1 335 ? 23.984 6.352 -11.159 1.00 90.81 335 ARG A O 1
ATOM 2565 N N . VAL A 1 336 ? 24.756 5.481 -9.239 1.00 93.38 336 VAL A N 1
ATOM 2566 C CA . VAL A 1 336 ? 25.344 4.289 -9.864 1.00 93.38 336 VAL A CA 1
ATOM 2567 C C . VAL A 1 336 ? 24.257 3.401 -10.459 1.00 93.38 336 VAL A C 1
ATOM 2569 O O . VAL A 1 336 ? 24.373 3.017 -11.616 1.00 93.38 336 VAL A O 1
ATOM 2572 N N . VAL A 1 337 ? 23.192 3.099 -9.716 1.00 92.88 337 VAL A N 1
ATOM 2573 C CA . VAL A 1 337 ? 22.097 2.254 -10.213 1.00 92.88 337 VAL A CA 1
ATOM 2574 C C . VAL A 1 337 ? 21.393 2.923 -11.394 1.00 92.88 337 VAL A C 1
ATOM 2576 O O . VAL A 1 337 ? 21.175 2.261 -12.400 1.00 92.88 337 VAL A O 1
ATOM 2579 N N . ALA A 1 338 ? 21.134 4.231 -11.335 1.00 92.44 338 ALA A N 1
ATOM 2580 C CA . ALA A 1 338 ? 20.526 4.982 -12.433 1.00 92.44 338 ALA A CA 1
ATOM 2581 C C . ALA A 1 338 ? 21.352 4.936 -13.729 1.00 92.44 338 ALA A C 1
ATOM 2583 O O . ALA A 1 338 ? 20.783 4.963 -14.806 1.00 92.44 338 ALA A O 1
ATOM 2584 N N . SER A 1 339 ? 22.684 4.830 -13.635 1.00 92.25 339 SER A N 1
ATOM 2585 C CA . SER A 1 339 ? 23.563 4.647 -14.804 1.00 92.25 339 SER A CA 1
ATOM 2586 C C . SER A 1 339 ? 23.562 3.229 -15.390 1.00 92.25 339 SER A C 1
ATOM 2588 O O . SER A 1 339 ? 24.163 2.994 -16.437 1.00 92.25 339 SER A O 1
ATOM 2590 N N . LYS A 1 340 ? 22.995 2.262 -14.659 1.00 92.38 340 LYS A N 1
ATOM 2591 C CA . LYS A 1 340 ? 22.919 0.849 -15.050 1.00 92.38 340 LYS A CA 1
ATOM 2592 C C . LYS A 1 340 ? 21.548 0.452 -15.578 1.00 92.38 340 LYS A C 1
ATOM 2594 O O . LYS A 1 340 ? 21.484 -0.538 -16.302 1.00 92.38 340 LYS A O 1
ATOM 2599 N N . VAL A 1 341 ? 20.509 1.178 -15.167 1.00 86.44 341 VAL A N 1
ATOM 2600 C CA . VAL A 1 341 ? 19.168 1.150 -15.767 1.00 86.44 341 VAL A CA 1
ATOM 2601 C C . VAL A 1 341 ? 19.253 1.637 -17.205 1.00 86.44 341 VAL A C 1
ATOM 2603 O O . VAL A 1 341 ? 18.624 0.965 -18.050 1.00 86.44 341 VAL A O 1
#

Secondary structure (DSSP, 8-state):
--HHHHHHHTSS-----SS-SSS-HHHHHHHHHHHHH---------------------------S---------HHHHHHHHHHS-GGG---GGGT--HHHHHHHHHHHHHHHHHSPPPSS--S-GGG-HHHHHHHHHHHHHHHHHHHHHHHHHHHHHHHTTT-TTHHHH---HHHHHHHHHHHTT----GGGHHHHTTTS-HHHHHHHHHHHHH--PPPPPHHHHHHHHHHHHHHHHHHHHHHHHHHHHHHHHHHH-HHHHHHH-HHHHHHHHHHTTSHHHHHHS-HHHHHTTT-------SSS---S-S--SHHHHSHHHHTS-HHHHHHHHHHHHTT-

Radius of gyration: 24.99 Å; Cα contacts (8 Å, |Δi|>4): 291; chains: 1; bounding box: 56×62×86 Å

Nearest PDB structures (foldseek):
  8qxd-assembly1_L  TM=9.193E-01  e=4.698E-13  Homo sapiens
  8qo9-assembly1_L  TM=6.263E-01  e=6.488E-14  Homo sapiens
  8h6e-assembly1_4D  TM=6.327E-01  e=1.349E-13  Homo sapiens
  8h6l-assembly1_4D  TM=6.319E-01  e=7.543E-13  Homo sapiens
  5o9z-assembly1_H  TM=6.159E-01  e=2.074E-13  Homo sapiens